Protein AF-A0A7S2IDD5-F1 (afdb_monomer)

Mean predicted aligned error: 12.63 Å

Solvent-accessible surface area (backbone atoms only — not comparable to full-atom values): 12260 Å² total; per-residue (Å²): 139,82,88,80,85,77,84,77,77,84,75,83,73,83,73,79,88,63,95,59,85,67,80,59,96,82,57,69,53,71,68,59,63,69,44,49,62,58,54,53,52,54,51,52,51,47,53,52,50,43,53,50,41,49,73,73,67,65,47,64,68,64,40,49,54,49,49,52,49,51,52,46,51,53,48,23,68,69,56,67,58,40,62,62,53,37,43,53,38,15,53,52,29,45,54,50,24,52,54,45,48,53,52,39,53,54,48,48,70,60,32,76,81,52,88,52,66,70,59,54,53,55,53,52,52,52,37,53,53,24,48,50,47,27,52,53,28,49,53,54,49,52,52,44,42,74,75,70,34,86,54,48,68,60,50,50,57,54,46,55,70,59,45,60,59,61,63,61,73,68,55,74,92,72,81,90,64,82,86,81,76,81,86,83,89,76,84,88,83,86,87,80,83,91,80,84,83,88,132

Nearest PDB structures (foldseek):
  8c2h-assembly1_F  TM=5.779E-01  e=8.462E-01  Rattus norvegicus
  8c1p-assembly1_H  TM=5.794E-01  e=8.926E-01  Rattus norvegicus

Foldseek 3Di:
DDDDDDPDDDPPPPDPPDVADDADPVADDPVLVVCLVVLVVLLVLLVVLLVVCCVPVVPPVLSVLSVVLSVLSVVCSVVRNDLRSLLVSLVSLVVSLVVLVVVLVVVVVVCVVPPDVVVNVSSVSSSVSSVSSNVSSVVSVVVCVVVPDPCVVVVCVVVVVVCVVVVVVPPPPDPPDPPDDDDDDDDDDDDDDDDDDDD

Secondary structure (DSSP, 8-state):
-PPPP-------------SS----TT-S-HHHHHTHHHHHHHHHHHHHHHHHHHHHT--HHHHHHHHHHHHHHHHHHHTTT-HHHHHHHHHHHHHHHHHHHHHHHHHHHHHTTS--HHHHHHHHHHHHHHHHHHHHHHHHHHHHHHTT-TTHHHHHHHHHHHHHHHHHHTS-S--------------------------

Radius of gyration: 28.59 Å; Cα contacts (8 Å, |Δi|>4): 104; chains: 1; bounding box: 76×42×87 Å

Organism: NCBI:txid1333877

Sequence (199 aa):
SAPRGGACGAHASSRPNMLFPTAHPGGPTEYALSQRWHLAGILLLKIVVVALRFTVLRHALGGFLEGLSVIMGFWALRLNMDIGIISVWGLTSLYAGIYDCVSAVVLMLLSVAHLKLYLAVVAVTVPLVDFLAVSLSWELFKDHERNGGWLRPVVKLWDASVGYEELGEKQPLIRDGPPNVAGSRDFRNAGSAAKLGDR

Structure (mmCIF, N/CA/C/O backbone):
data_AF-A0A7S2IDD5-F1
#
_entry.id   AF-A0A7S2IDD5-F1
#
loop_
_atom_site.group_PDB
_atom_site.id
_atom_site.type_symbol
_atom_site.label_atom_id
_atom_site.label_alt_id
_atom_site.label_comp_id
_atom_site.label_asym_id
_atom_site.label_entity_id
_atom_site.label_seq_id
_atom_site.pdbx_PDB_ins_code
_atom_site.Cartn_x
_atom_site.Cartn_y
_atom_site.Cartn_z
_atom_site.occupancy
_atom_site.B_iso_or_equiv
_atom_site.auth_seq_id
_atom_site.auth_comp_id
_atom_site.auth_asym_id
_atom_site.auth_atom_id
_atom_site.pdbx_PDB_model_num
ATOM 1 N N . SER A 1 1 ? 21.343 -11.943 -56.209 1.00 57.91 1 SER A N 1
ATOM 2 C CA . SER A 1 1 ? 21.184 -10.479 -56.061 1.00 57.91 1 SER A CA 1
ATOM 3 C C . SER A 1 1 ? 20.882 -10.185 -54.601 1.00 57.91 1 SER A C 1
ATOM 5 O O . SER A 1 1 ? 19.791 -10.475 -54.136 1.00 57.91 1 SER A O 1
ATOM 7 N N . ALA A 1 2 ? 21.894 -9.745 -53.850 1.00 46.78 2 ALA A N 1
ATOM 8 C CA . ALA A 1 2 ? 21.841 -9.615 -52.393 1.00 46.78 2 ALA A CA 1
ATOM 9 C C . ALA A 1 2 ? 21.415 -8.195 -51.965 1.00 46.78 2 ALA A C 1
ATOM 11 O O . ALA A 1 2 ? 21.948 -7.230 -52.523 1.00 46.78 2 ALA A O 1
ATOM 12 N N . PRO A 1 3 ? 20.506 -8.033 -50.984 1.00 60.94 3 PRO A N 1
ATOM 13 C CA . PRO A 1 3 ? 20.182 -6.724 -50.435 1.00 60.94 3 PRO A CA 1
ATOM 14 C C . PRO A 1 3 ? 21.302 -6.250 -49.498 1.00 60.94 3 PRO A C 1
ATOM 16 O O . PRO A 1 3 ? 21.656 -6.904 -48.518 1.00 60.94 3 PRO A O 1
ATOM 19 N N . ARG A 1 4 ? 21.883 -5.100 -49.849 1.00 57.56 4 ARG A N 1
ATOM 20 C CA . ARG A 1 4 ? 22.896 -4.377 -49.075 1.00 57.56 4 ARG A CA 1
ATOM 21 C C . ARG A 1 4 ? 22.279 -3.831 -47.788 1.00 57.56 4 ARG A C 1
ATOM 23 O O . ARG A 1 4 ? 21.270 -3.132 -47.834 1.00 57.56 4 ARG A O 1
ATOM 30 N N . GLY A 1 5 ? 22.927 -4.131 -46.664 1.00 54.38 5 GLY A N 1
ATOM 31 C CA . GLY A 1 5 ? 22.606 -3.592 -45.348 1.00 54.38 5 GLY A CA 1
ATOM 32 C C . GLY A 1 5 ? 22.759 -2.074 -45.304 1.00 54.38 5 GLY A C 1
ATOM 33 O O . GLY A 1 5 ? 23.842 -1.539 -45.540 1.00 54.38 5 GLY A O 1
ATOM 34 N N . GLY A 1 6 ? 21.658 -1.392 -44.995 1.00 58.38 6 GLY A N 1
ATOM 35 C CA . GLY A 1 6 ? 21.650 0.013 -44.617 1.00 58.38 6 GLY A CA 1
ATOM 36 C C . GLY A 1 6 ? 21.957 0.137 -43.130 1.00 58.38 6 GLY A C 1
ATOM 37 O O . GLY A 1 6 ? 21.160 -0.280 -42.292 1.00 58.38 6 GLY A O 1
ATOM 38 N N . ALA A 1 7 ? 23.119 0.700 -42.809 1.00 56.56 7 ALA A N 1
ATOM 39 C CA . ALA A 1 7 ? 23.466 1.134 -41.465 1.00 56.56 7 ALA A CA 1
ATOM 40 C C . ALA A 1 7 ? 22.532 2.287 -41.064 1.00 56.56 7 ALA A C 1
ATOM 42 O O . ALA A 1 7 ? 22.731 3.436 -41.456 1.00 56.56 7 ALA A O 1
ATOM 43 N N . CYS A 1 8 ? 21.470 1.965 -40.326 1.00 55.69 8 CYS A N 1
ATOM 44 C CA . CYS A 1 8 ? 20.561 2.951 -39.761 1.00 55.69 8 CYS A CA 1
ATOM 45 C C . CYS A 1 8 ? 21.271 3.636 -38.585 1.00 55.69 8 CYS A C 1
ATOM 47 O O . CYS A 1 8 ? 21.561 3.004 -37.569 1.00 55.69 8 CYS A O 1
ATOM 49 N N . GLY A 1 9 ? 21.616 4.912 -38.768 1.00 56.47 9 GLY A N 1
ATOM 50 C CA . GLY A 1 9 ? 22.363 5.715 -37.807 1.00 56.47 9 GLY A CA 1
ATOM 51 C C . GLY A 1 9 ? 21.665 5.804 -36.451 1.00 56.47 9 GLY A C 1
ATOM 52 O O . GLY A 1 9 ? 20.485 6.141 -36.358 1.00 56.47 9 GLY A O 1
ATOM 53 N N . ALA A 1 10 ? 22.423 5.521 -35.393 1.00 54.66 10 ALA A N 1
ATOM 54 C CA . ALA A 1 10 ? 22.020 5.729 -34.013 1.00 54.66 10 ALA A CA 1
ATOM 55 C C . ALA A 1 10 ? 21.951 7.237 -33.721 1.00 54.66 10 ALA A C 1
ATOM 57 O O . ALA A 1 10 ? 22.920 7.853 -33.281 1.00 54.66 10 ALA A O 1
ATOM 58 N N . HIS A 1 11 ? 20.796 7.849 -33.989 1.00 55.25 11 HIS A N 1
ATOM 59 C CA . HIS A 1 11 ? 20.475 9.175 -33.475 1.00 55.25 11 HIS A CA 1
ATOM 60 C C . HIS A 1 11 ? 20.343 9.084 -31.949 1.00 55.25 11 HIS A C 1
ATOM 62 O O . HIS A 1 11 ? 19.342 8.597 -31.422 1.00 55.25 11 HIS A O 1
ATOM 68 N N . ALA A 1 12 ? 21.369 9.553 -31.237 1.00 55.28 12 ALA A N 1
ATOM 69 C CA . ALA A 1 12 ? 21.335 9.780 -29.799 1.00 55.28 12 ALA A CA 1
ATOM 70 C C . ALA A 1 12 ? 20.337 10.912 -29.493 1.00 55.28 12 ALA A C 1
ATOM 72 O O . ALA A 1 12 ? 20.685 12.088 -29.419 1.00 55.28 12 ALA A O 1
ATOM 73 N N . SER A 1 13 ? 19.058 10.552 -29.388 1.00 62.88 13 SER A N 1
ATOM 74 C CA . SER A 1 13 ? 17.997 11.435 -28.917 1.00 62.88 13 SER A CA 1
ATOM 75 C C . SER A 1 13 ? 18.240 11.716 -27.435 1.00 62.88 13 SER A C 1
ATOM 77 O O . SER A 1 13 ? 18.044 10.846 -26.586 1.00 62.88 13 SER A O 1
ATOM 79 N N . SER A 1 14 ? 18.727 12.924 -27.142 1.00 61.72 14 SER A N 1
ATOM 80 C CA . SER A 1 14 ? 18.830 13.464 -25.788 1.00 61.72 14 SER A CA 1
ATOM 81 C C . SER A 1 14 ? 17.423 13.523 -25.194 1.00 61.72 14 SER A C 1
ATOM 83 O O . SER A 1 14 ? 16.621 14.386 -25.559 1.00 61.72 14 SER A O 1
ATOM 85 N N . ARG A 1 15 ? 17.076 12.537 -24.360 1.00 53.28 15 ARG A N 1
ATOM 86 C CA . ARG A 1 15 ? 15.762 12.487 -23.721 1.00 53.28 15 ARG A CA 1
ATOM 87 C C . ARG A 1 15 ? 15.747 13.504 -22.579 1.00 53.28 15 ARG A C 1
ATOM 89 O O . ARG A 1 15 ? 16.627 13.437 -21.722 1.00 53.28 15 ARG A O 1
ATOM 96 N N . PRO A 1 16 ? 14.783 14.437 -22.550 1.00 59.81 16 PRO A N 1
ATOM 97 C CA . PRO A 1 16 ? 14.635 15.346 -21.425 1.00 59.81 16 PRO A CA 1
ATOM 98 C C . PRO A 1 16 ? 14.437 14.524 -20.148 1.00 59.81 16 PRO A C 1
ATOM 100 O O . PRO A 1 16 ? 13.568 13.653 -20.097 1.00 59.81 16 PRO A O 1
ATOM 103 N N . ASN A 1 17 ? 15.261 14.795 -19.133 1.00 54.94 17 ASN A N 1
ATOM 104 C CA . ASN A 1 17 ? 15.116 14.247 -17.787 1.00 54.94 17 ASN A CA 1
ATOM 105 C C . ASN A 1 17 ? 13.789 14.742 -17.198 1.00 54.94 17 ASN A C 1
ATOM 107 O O . ASN A 1 17 ? 13.731 15.795 -16.565 1.00 54.94 17 ASN A O 1
ATOM 111 N N . MET A 1 18 ? 12.705 14.011 -17.444 1.00 54.66 18 MET A N 1
ATOM 112 C CA . MET A 1 18 ? 11.455 14.218 -16.728 1.00 54.66 18 MET A CA 1
ATOM 113 C C . MET A 1 18 ? 11.586 13.574 -15.348 1.00 54.66 18 MET A C 1
ATOM 115 O O . MET A 1 18 ? 11.919 12.399 -15.232 1.00 54.66 18 MET A O 1
ATOM 119 N N . LEU A 1 19 ? 11.338 14.373 -14.307 1.00 56.03 19 LEU A N 1
ATOM 120 C CA . LEU A 1 19 ? 11.488 14.016 -12.890 1.00 56.03 19 LEU A CA 1
ATOM 121 C C . LEU A 1 19 ? 10.500 12.929 -12.421 1.00 56.03 19 LEU A C 1
ATOM 123 O O . LEU A 1 19 ? 10.618 12.420 -11.311 1.00 56.03 19 LEU A O 1
ATOM 127 N N . PHE A 1 20 ? 9.521 12.581 -13.258 1.00 55.25 20 PHE A N 1
ATOM 128 C CA . PHE A 1 20 ? 8.553 11.531 -12.984 1.00 55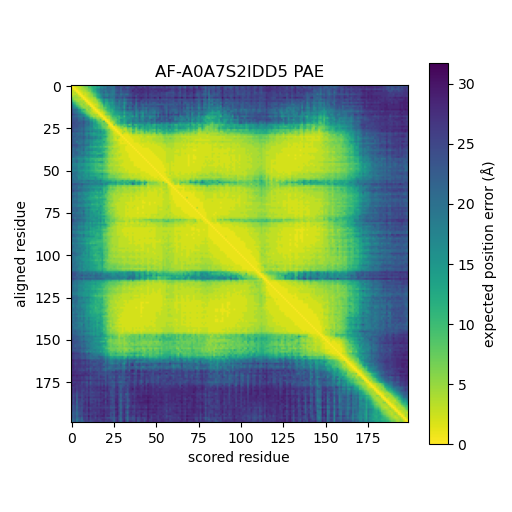.25 20 PHE A CA 1
ATOM 129 C C . PHE A 1 20 ? 8.858 10.321 -13.870 1.00 55.25 20 PHE A C 1
ATOM 131 O O . PHE A 1 20 ? 9.022 10.502 -15.081 1.00 55.25 20 PHE A O 1
ATOM 138 N N . PRO A 1 21 ? 8.937 9.102 -13.301 1.00 55.88 21 PRO A N 1
ATOM 139 C CA . PRO A 1 21 ? 9.147 7.887 -14.073 1.00 55.88 21 PRO A CA 1
ATOM 140 C C . PRO A 1 21 ? 8.003 7.743 -15.077 1.00 55.88 21 PRO A C 1
ATOM 142 O O . PRO A 1 21 ? 6.870 7.440 -14.718 1.00 55.88 21 PRO A O 1
ATOM 145 N N . THR A 1 22 ? 8.291 8.037 -16.343 1.00 55.66 22 THR A N 1
ATOM 146 C CA . THR A 1 22 ? 7.347 7.806 -17.434 1.00 55.66 22 THR A CA 1
ATOM 147 C C . THR A 1 22 ? 7.350 6.320 -17.759 1.00 55.66 22 THR A C 1
ATOM 149 O O . THR A 1 22 ? 8.393 5.663 -17.693 1.00 55.66 22 THR A O 1
ATOM 152 N N . ALA A 1 23 ? 6.167 5.784 -18.065 1.00 60.28 23 ALA A N 1
ATOM 153 C CA . ALA A 1 23 ? 5.974 4.383 -18.406 1.00 60.28 23 ALA A CA 1
ATOM 154 C C . ALA A 1 23 ? 7.035 3.904 -19.410 1.00 60.28 23 ALA A C 1
ATOM 156 O O . ALA A 1 23 ? 7.361 4.596 -20.380 1.00 60.28 23 ALA A O 1
ATOM 157 N N . HIS A 1 24 ? 7.585 2.713 -19.162 1.00 63.94 24 HIS A N 1
ATOM 158 C CA . HIS A 1 24 ? 8.572 2.116 -20.050 1.00 63.94 24 HIS A CA 1
ATOM 159 C C . HIS A 1 24 ? 7.990 2.048 -21.477 1.00 63.94 24 HIS A C 1
ATOM 161 O O . HIS A 1 24 ? 6.829 1.656 -21.627 1.00 63.94 24 HIS A O 1
ATOM 167 N N . PRO A 1 25 ? 8.755 2.381 -22.538 1.00 69.00 25 PRO A N 1
ATOM 168 C CA . PRO A 1 25 ? 8.236 2.400 -23.911 1.00 69.00 25 PRO A CA 1
ATOM 169 C C . PRO A 1 25 ? 7.644 1.060 -24.384 1.00 69.00 25 PRO A C 1
ATOM 171 O O . PRO A 1 25 ? 6.942 1.028 -25.388 1.00 69.00 25 PRO A O 1
ATOM 174 N N . GLY A 1 26 ? 7.939 -0.036 -23.674 1.00 73.06 26 GLY A N 1
ATOM 175 C CA . GLY A 1 26 ? 7.457 -1.391 -23.951 1.00 73.06 26 GLY A CA 1
ATOM 176 C C . GLY A 1 26 ? 6.101 -1.764 -23.337 1.00 73.06 26 GLY A C 1
ATOM 177 O O . GLY A 1 26 ? 5.687 -2.906 -23.496 1.00 73.06 26 GLY A O 1
ATOM 178 N N . GLY A 1 27 ? 5.405 -0.846 -22.657 1.00 77.62 27 GLY A N 1
ATOM 179 C CA . GLY A 1 27 ? 4.138 -1.156 -21.981 1.00 77.62 27 GLY A CA 1
ATOM 180 C C . GLY A 1 27 ? 4.316 -1.896 -20.641 1.00 77.62 27 GLY A C 1
ATOM 181 O O . GLY A 1 27 ? 5.444 -2.053 -20.166 1.00 77.62 27 GLY A O 1
ATOM 182 N N . PRO A 1 28 ? 3.211 -2.289 -19.977 1.00 79.94 28 PRO A N 1
ATOM 183 C CA . PRO A 1 28 ? 3.251 -2.989 -18.692 1.00 79.94 28 PRO A CA 1
ATOM 184 C C . PRO A 1 28 ? 3.897 -4.373 -18.826 1.00 79.94 28 PRO A C 1
ATOM 186 O O . PRO A 1 28 ? 3.643 -5.094 -19.790 1.00 79.94 28 PRO A O 1
ATOM 189 N N . THR A 1 29 ? 4.717 -4.757 -17.844 1.00 84.25 29 THR A N 1
ATOM 190 C CA . THR A 1 29 ? 5.354 -6.081 -17.811 1.00 84.25 29 THR A CA 1
ATOM 191 C C . THR A 1 29 ? 4.293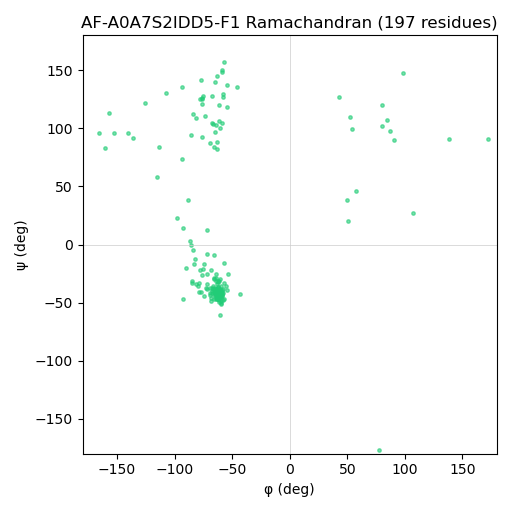 -7.183 -17.707 1.00 84.25 29 THR A C 1
ATOM 193 O O . THR A 1 29 ? 3.270 -7.015 -17.038 1.00 84.25 29 THR A O 1
ATOM 196 N N . GLU A 1 30 ? 4.529 -8.338 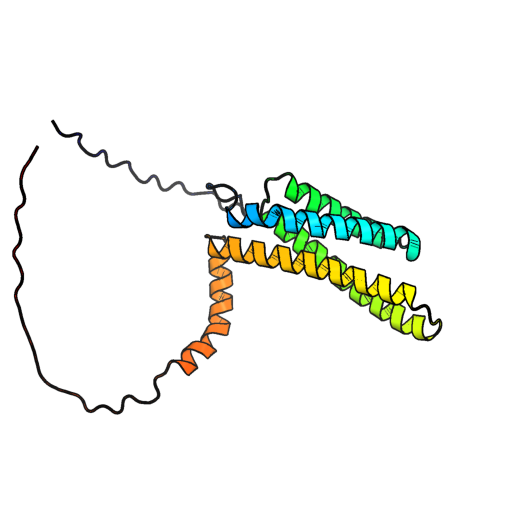-18.341 1.00 88.44 30 GLU A N 1
ATOM 197 C CA . GLU A 1 30 ? 3.598 -9.481 -18.268 1.00 88.44 30 GLU A CA 1
ATOM 198 C C . GLU A 1 30 ? 3.351 -9.925 -16.817 1.00 88.44 30 GLU A C 1
ATOM 200 O O . GLU A 1 30 ? 2.233 -10.291 -16.446 1.00 88.44 30 GLU A O 1
ATOM 205 N N . TYR A 1 31 ? 4.375 -9.800 -15.966 1.00 88.75 31 TYR A N 1
ATOM 206 C CA . TYR A 1 31 ? 4.263 -10.050 -14.534 1.00 88.75 31 TYR A CA 1
ATOM 207 C C . TYR A 1 31 ? 3.259 -9.105 -13.863 1.00 88.75 31 TYR A C 1
ATOM 209 O O . TYR A 1 31 ? 2.363 -9.580 -13.162 1.00 88.75 31 TYR A O 1
ATOM 217 N N . ALA A 1 32 ? 3.328 -7.793 -14.121 1.00 87.44 32 ALA A N 1
ATOM 218 C CA . ALA A 1 32 ? 2.379 -6.834 -13.558 1.00 87.44 32 ALA A CA 1
ATOM 219 C C . ALA A 1 32 ? 0.935 -7.169 -13.965 1.00 87.44 32 ALA A C 1
ATOM 221 O O . ALA A 1 32 ? 0.047 -7.191 -13.114 1.00 87.44 32 ALA A O 1
ATOM 222 N N . LEU A 1 33 ? 0.708 -7.536 -15.232 1.00 91.44 33 LEU A N 1
ATOM 223 C CA . LEU A 1 33 ? -0.618 -7.927 -15.723 1.00 91.44 33 LEU A CA 1
ATOM 224 C C . LEU A 1 33 ? -1.172 -9.168 -15.010 1.00 91.44 33 LEU A C 1
ATOM 226 O O . LEU A 1 33 ? -2.364 -9.204 -14.693 1.00 91.44 33 LEU A O 1
ATOM 230 N N . SER A 1 34 ? -0.322 -10.151 -14.700 1.00 94.75 34 SER A N 1
ATOM 231 C CA . SER A 1 34 ? -0.730 -11.344 -13.943 1.00 94.75 34 SER A CA 1
ATOM 232 C C . SER A 1 34 ? -1.180 -11.017 -12.509 1.00 94.75 34 SER A C 1
ATOM 234 O O . SER A 1 34 ? -2.066 -11.676 -11.963 1.00 94.75 34 SER A O 1
ATOM 236 N N . GLN A 1 35 ? -0.643 -9.943 -11.917 1.00 95.25 35 GLN A N 1
ATOM 237 C CA . GLN A 1 35 ? -0.949 -9.514 -10.549 1.00 95.25 35 GLN A CA 1
ATOM 238 C C . GLN A 1 35 ? -2.219 -8.661 -10.428 1.00 95.25 35 GLN A C 1
ATOM 240 O O . GLN A 1 35 ? -2.663 -8.358 -9.318 1.00 95.25 35 GLN A O 1
ATOM 245 N N . ARG A 1 36 ? -2.860 -8.308 -11.548 1.00 94.94 36 ARG A N 1
ATOM 246 C CA . ARG A 1 36 ? -4.069 -7.471 -11.567 1.00 94.94 36 ARG A CA 1
ATOM 247 C C . ARG A 1 36 ? -5.195 -8.016 -10.684 1.00 94.94 36 ARG A C 1
ATOM 249 O O . ARG A 1 36 ? -5.880 -7.243 -10.015 1.00 94.94 36 ARG A O 1
ATOM 256 N N . TRP A 1 37 ? -5.380 -9.335 -10.671 1.00 96.38 37 TRP A N 1
ATOM 257 C CA . TRP A 1 37 ? -6.417 -9.984 -9.865 1.00 96.38 37 TRP A CA 1
ATOM 258 C C . TRP A 1 37 ? -6.131 -9.906 -8.364 1.00 96.38 37 TRP A C 1
ATOM 260 O O . TRP A 1 37 ? -7.052 -9.651 -7.591 1.00 96.38 37 TRP A O 1
ATOM 270 N N . HIS A 1 38 ? -4.866 -10.030 -7.953 1.00 95.81 38 HIS A N 1
ATOM 271 C CA . HIS A 1 38 ? -4.468 -9.848 -6.555 1.00 95.81 38 HIS A CA 1
ATOM 272 C C . HIS A 1 38 ? -4.734 -8.414 -6.093 1.00 95.81 38 HIS A C 1
ATOM 274 O O . HIS A 1 38 ? -5.324 -8.212 -5.032 1.00 95.81 38 HIS A O 1
ATOM 280 N N . LEU A 1 39 ? -4.395 -7.419 -6.921 1.00 95.19 39 LEU A N 1
ATOM 281 C CA . LEU A 1 39 ? -4.669 -6.016 -6.608 1.00 95.19 39 LEU A CA 1
ATOM 282 C C . LEU A 1 39 ? -6.175 -5.758 -6.461 1.00 95.19 39 LEU A C 1
ATOM 284 O O . LEU A 1 39 ? -6.596 -5.135 -5.489 1.00 95.19 39 LEU A O 1
ATOM 288 N N . ALA A 1 40 ? -6.996 -6.283 -7.377 1.00 96.50 40 ALA A N 1
ATOM 289 C CA . ALA A 1 40 ? -8.452 -6.172 -7.289 1.00 96.50 40 ALA A CA 1
ATOM 290 C C . ALA A 1 40 ? -9.021 -6.838 -6.020 1.00 96.50 40 ALA A C 1
ATOM 292 O O . ALA A 1 40 ? -9.912 -6.274 -5.385 1.00 96.50 40 ALA A O 1
ATOM 293 N N . GLY A 1 41 ? -8.481 -7.994 -5.618 1.00 97.44 41 GLY A N 1
ATOM 294 C CA . GLY A 1 41 ? -8.864 -8.683 -4.383 1.00 97.44 41 GLY A CA 1
ATOM 295 C C . GLY A 1 41 ? -8.556 -7.867 -3.124 1.00 97.44 41 GLY A C 1
ATOM 296 O O . GLY A 1 41 ? -9.431 -7.692 -2.276 1.00 97.44 41 GLY A O 1
ATOM 297 N N . ILE A 1 42 ? -7.349 -7.299 -3.027 1.00 95.88 42 ILE A N 1
ATOM 298 C CA . ILE A 1 42 ? -6.963 -6.428 -1.902 1.00 95.88 42 ILE A CA 1
ATOM 299 C C . ILE A 1 42 ? -7.816 -5.155 -1.884 1.00 95.88 42 ILE A C 1
ATOM 301 O O . ILE A 1 42 ? -8.237 -4.705 -0.820 1.00 95.88 42 ILE A O 1
ATOM 305 N N . LEU A 1 43 ? -8.120 -4.585 -3.052 1.00 96.38 43 LEU A N 1
ATOM 306 C CA . LEU A 1 43 ? -8.949 -3.386 -3.148 1.00 96.38 43 LEU A CA 1
ATOM 307 C C . LEU A 1 43 ? -10.386 -3.643 -2.669 1.00 96.38 43 LEU A C 1
ATOM 309 O O . LEU A 1 43 ? -10.959 -2.815 -1.963 1.00 96.38 43 LEU A O 1
ATOM 313 N N . LEU A 1 44 ? -10.950 -4.806 -3.003 1.00 97.56 44 LEU A N 1
ATOM 314 C CA . LEU A 1 44 ? -12.254 -5.230 -2.501 1.00 97.56 44 LEU A CA 1
ATOM 315 C C . LEU A 1 44 ? -12.232 -5.417 -0.978 1.00 97.56 44 LEU A C 1
ATOM 317 O O . LEU A 1 44 ? -13.140 -4.948 -0.291 1.00 97.56 44 LEU A O 1
ATOM 321 N N . LEU A 1 45 ? -11.171 -6.024 -0.442 1.00 96.19 45 LEU A N 1
ATOM 322 C CA . LEU A 1 45 ? -10.977 -6.159 1.001 1.00 96.19 45 LEU A CA 1
ATOM 323 C C . LEU A 1 45 ? -10.900 -4.786 1.691 1.00 96.19 45 LEU A C 1
ATOM 325 O O . LEU A 1 45 ? -11.572 -4.580 2.701 1.00 96.19 45 LEU A O 1
ATOM 329 N N . LYS A 1 46 ? -10.181 -3.818 1.106 1.00 95.38 46 LYS A N 1
ATOM 330 C CA . LYS A 1 46 ? -10.152 -2.427 1.589 1.00 95.38 46 LYS A CA 1
ATOM 331 C C . LYS A 1 46 ? -11.536 -1.785 1.616 1.00 95.38 46 LYS A C 1
ATOM 333 O O . LYS A 1 46 ? -11.884 -1.159 2.609 1.00 95.38 46 LYS A O 1
ATOM 338 N N . ILE A 1 47 ? -12.355 -1.956 0.575 1.00 96.56 47 ILE A N 1
ATOM 339 C CA . ILE A 1 47 ? -13.724 -1.406 0.547 1.00 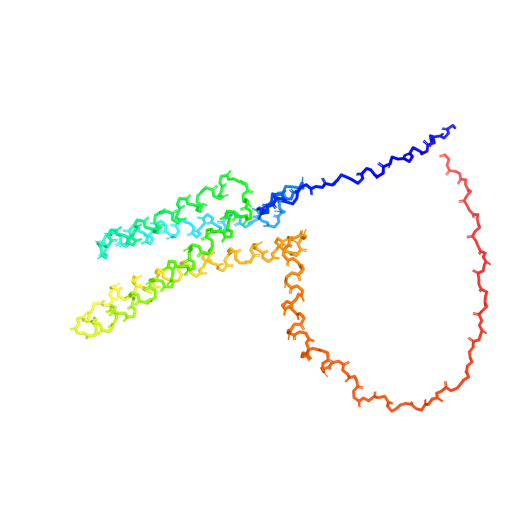96.56 47 ILE A CA 1
ATOM 340 C C . ILE A 1 47 ? -14.556 -1.949 1.717 1.00 96.56 47 ILE A C 1
ATOM 342 O O . ILE A 1 47 ? -15.257 -1.185 2.384 1.00 96.56 47 ILE A O 1
ATOM 346 N N . VAL A 1 48 ? -14.453 -3.252 1.998 1.00 96.00 48 VAL A N 1
ATOM 347 C CA . VAL A 1 48 ? -15.151 -3.885 3.129 1.00 96.00 48 VAL A CA 1
ATOM 348 C C . VAL A 1 48 ? -14.664 -3.315 4.462 1.00 96.00 48 VAL A C 1
ATOM 350 O O . VAL A 1 48 ? -15.481 -2.966 5.313 1.00 96.00 48 VAL A O 1
ATOM 353 N N . VAL A 1 49 ? -13.350 -3.169 4.635 1.00 93.12 49 VAL A N 1
ATOM 354 C CA . VAL A 1 49 ? -12.738 -2.608 5.850 1.00 93.12 49 VAL A CA 1
ATOM 355 C C . VAL A 1 49 ? -13.154 -1.154 6.060 1.00 93.12 49 VAL A C 1
ATOM 357 O O . VAL A 1 49 ? -13.551 -0.790 7.164 1.00 93.12 49 VAL A O 1
ATOM 360 N N . VAL A 1 50 ? -13.162 -0.335 5.006 1.00 93.50 50 VAL A N 1
ATOM 361 C CA . VAL A 1 50 ? -13.625 1.059 5.057 1.00 93.50 50 VAL A CA 1
ATOM 362 C C . VAL A 1 50 ? -15.102 1.125 5.454 1.00 93.50 50 VAL A C 1
ATOM 364 O O . VAL A 1 50 ? -15.465 1.903 6.337 1.00 93.50 50 VAL A O 1
ATOM 367 N N . ALA A 1 51 ? -15.963 0.279 4.880 1.00 94.06 51 ALA A N 1
ATOM 368 C CA . ALA A 1 51 ? -17.375 0.211 5.265 1.00 94.06 51 ALA A CA 1
ATOM 369 C C . ALA A 1 51 ? -17.557 -0.214 6.737 1.00 94.06 51 ALA A C 1
ATOM 371 O O . ALA A 1 51 ? 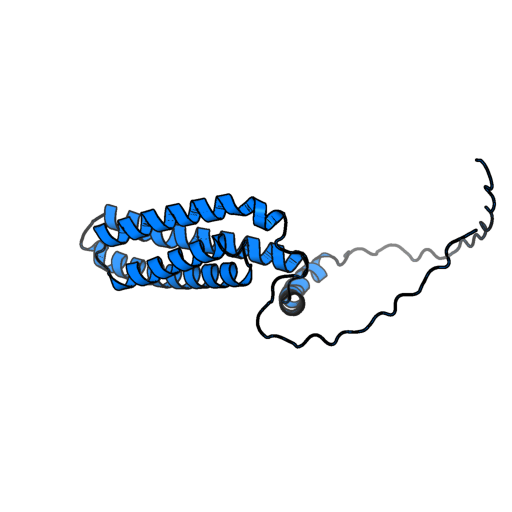-18.360 0.373 7.473 1.00 94.06 51 ALA A O 1
ATOM 372 N N . LEU A 1 52 ? -16.775 -1.193 7.198 1.00 90.69 52 LEU A N 1
ATOM 373 C CA . LEU A 1 52 ? -16.761 -1.628 8.595 1.00 90.69 52 LEU A CA 1
ATOM 374 C C . LEU A 1 52 ? -16.273 -0.508 9.529 1.00 90.69 52 LEU A C 1
ATOM 376 O O . LEU A 1 52 ? -16.835 -0.283 10.599 1.00 90.69 52 LEU A O 1
ATOM 380 N N . ARG A 1 53 ? -15.276 0.265 9.100 1.00 88.25 53 ARG A N 1
ATOM 381 C CA . ARG A 1 53 ? -14.744 1.411 9.839 1.00 88.25 53 ARG A CA 1
ATOM 382 C C . ARG A 1 53 ? -15.777 2.531 9.975 1.00 88.25 53 ARG A C 1
ATOM 384 O O . ARG A 1 53 ? -15.949 3.065 11.072 1.00 88.25 53 ARG A O 1
ATOM 391 N N . PHE A 1 54 ? -16.510 2.848 8.905 1.00 89.12 54 PHE A N 1
ATOM 392 C CA . PHE A 1 54 ? -17.594 3.837 8.939 1.00 89.12 54 PHE A CA 1
ATOM 393 C C . PHE A 1 54 ? -18.720 3.438 9.899 1.00 89.12 54 PHE A C 1
ATOM 395 O O . PHE A 1 54 ? -19.227 4.284 10.637 1.00 89.12 54 PHE A O 1
ATOM 402 N N . THR A 1 55 ? -19.089 2.156 9.926 1.00 90.31 55 THR A N 1
ATOM 403 C CA . THR A 1 55 ? -20.188 1.662 10.770 1.00 90.31 55 THR A CA 1
ATOM 404 C C . THR A 1 55 ? -19.796 1.528 12.243 1.00 90.31 55 THR A C 1
ATOM 406 O O . THR A 1 55 ? -20.585 1.903 13.113 1.00 90.31 55 THR A O 1
ATOM 409 N N . VAL A 1 56 ? -18.583 1.046 12.542 1.00 85.50 56 VAL A N 1
ATOM 410 C CA . VAL A 1 56 ? -18.157 0.712 13.914 1.00 85.50 56 VAL A CA 1
ATOM 411 C C . VAL A 1 56 ? -17.445 1.870 14.617 1.00 85.50 56 VAL A C 1
ATOM 413 O O . VAL A 1 56 ? -17.760 2.167 15.768 1.00 85.50 56 VAL A O 1
ATOM 416 N N . LEU A 1 57 ? -16.485 2.522 13.951 1.00 73.44 57 LEU A N 1
ATOM 417 C CA . LEU A 1 57 ? -15.606 3.518 14.577 1.00 73.44 57 LEU A CA 1
ATOM 418 C C . LEU A 1 57 ? -16.169 4.947 14.494 1.00 73.44 57 LEU A C 1
ATOM 420 O O . LEU A 1 57 ? -15.751 5.806 15.264 1.00 73.44 57 LEU A O 1
ATOM 424 N N . ARG A 1 58 ? -17.102 5.224 13.568 1.00 81.31 58 ARG A N 1
ATOM 425 C CA . ARG A 1 58 ? -17.685 6.563 13.310 1.00 81.31 58 ARG A CA 1
ATOM 426 C C . ARG A 1 58 ? -16.645 7.690 13.116 1.00 81.31 58 ARG A C 1
ATOM 428 O O . ARG A 1 58 ? -16.977 8.869 13.225 1.00 81.31 58 ARG A O 1
ATOM 435 N N . HIS A 1 59 ? -15.395 7.356 12.788 1.00 79.88 59 HIS A N 1
ATOM 436 C CA . HIS A 1 59 ? -14.335 8.324 12.501 1.00 79.88 59 HIS A CA 1
ATOM 437 C C . HIS A 1 59 ? -14.384 8.750 11.031 1.00 79.88 59 HIS A C 1
ATOM 439 O O . HIS A 1 59 ? -13.791 8.106 10.166 1.00 79.88 59 HIS A O 1
ATOM 445 N N . ALA A 1 60 ? -15.079 9.856 10.757 1.00 86.56 60 ALA A N 1
ATOM 446 C CA . ALA A 1 60 ? -15.272 10.361 9.398 1.00 86.56 60 ALA A CA 1
ATOM 447 C C . ALA A 1 60 ? -13.951 10.695 8.680 1.00 86.56 60 ALA A C 1
ATOM 449 O O . ALA A 1 60 ? -13.800 10.367 7.508 1.00 86.56 60 ALA A O 1
ATOM 450 N N . LEU A 1 61 ? -12.980 11.301 9.378 1.00 87.62 61 LEU A N 1
ATOM 451 C CA . LEU A 1 61 ? -11.724 11.741 8.759 1.00 87.62 61 LEU A CA 1
ATOM 452 C C . LEU A 1 61 ? -10.843 10.562 8.314 1.00 87.62 61 LEU A C 1
ATOM 454 O O . LEU A 1 61 ? -10.369 10.550 7.182 1.00 87.62 61 LEU A O 1
ATOM 458 N N . GLY A 1 62 ? -10.667 9.555 9.176 1.00 86.19 62 GLY A N 1
ATOM 459 C CA . GLY A 1 62 ? -9.888 8.357 8.842 1.00 86.19 62 GLY A CA 1
ATOM 460 C C . GLY A 1 62 ? -10.529 7.559 7.706 1.00 86.19 62 GLY A C 1
ATOM 461 O O . GLY A 1 62 ? -9.860 7.217 6.737 1.00 86.19 62 GLY A O 1
ATOM 462 N N . GLY A 1 63 ? -11.853 7.364 7.764 1.00 89.12 63 GLY A N 1
ATOM 463 C CA . GLY A 1 63 ? -12.593 6.703 6.686 1.00 89.12 63 GLY A CA 1
ATOM 464 C C . GLY A 1 63 ? -12.540 7.465 5.357 1.00 89.12 63 GLY A C 1
ATOM 465 O O . GLY A 1 63 ? -12.487 6.845 4.299 1.00 89.12 63 GLY A O 1
ATOM 466 N N . PHE A 1 64 ? -12.507 8.801 5.393 1.00 90.94 64 PHE A N 1
ATOM 467 C CA . PHE A 1 64 ? -12.370 9.627 4.193 1.00 90.94 64 PHE A CA 1
ATOM 468 C C . PHE A 1 64 ? -10.987 9.489 3.542 1.00 90.94 64 PHE A C 1
ATOM 470 O O . PHE A 1 64 ? -10.908 9.253 2.336 1.00 90.94 64 PHE A O 1
ATOM 477 N N . LEU A 1 65 ? -9.905 9.587 4.324 1.00 90.69 65 LEU A N 1
ATOM 478 C CA . LEU A 1 65 ? -8.538 9.414 3.814 1.00 90.69 65 LEU A CA 1
ATOM 479 C C . LEU A 1 65 ? -8.328 8.016 3.227 1.00 90.69 65 LEU A C 1
ATOM 481 O O . LEU A 1 65 ? -7.730 7.865 2.161 1.00 90.69 65 LEU A O 1
ATOM 485 N N . GLU A 1 66 ? -8.877 6.996 3.876 1.00 92.81 66 GLU A N 1
ATOM 486 C CA . GLU A 1 66 ? -8.783 5.637 3.362 1.00 92.81 66 GLU A CA 1
ATOM 487 C C . GLU A 1 66 ? -9.662 5.418 2.123 1.00 92.81 66 GLU A C 1
ATOM 489 O O . GLU A 1 66 ? -9.249 4.753 1.173 1.00 92.81 66 GLU A O 1
ATOM 494 N N . GLY A 1 67 ? -10.819 6.081 2.049 1.00 93.94 67 GLY A N 1
ATOM 495 C CA . GLY A 1 67 ? -11.622 6.156 0.830 1.00 93.94 67 GLY A CA 1
ATOM 496 C C . GLY A 1 67 ? -10.850 6.753 -0.355 1.00 93.94 67 GLY A C 1
ATOM 497 O O . GLY A 1 67 ? -10.915 6.215 -1.461 1.00 93.94 67 GLY A O 1
ATOM 498 N N . LEU A 1 68 ? -10.054 7.807 -0.136 1.00 94.56 68 LEU A N 1
ATOM 499 C CA . LEU A 1 68 ? -9.172 8.359 -1.173 1.00 94.56 68 LEU A CA 1
ATOM 500 C C . LEU A 1 68 ? -8.108 7.345 -1.620 1.00 94.56 68 LEU A C 1
ATOM 502 O O . LEU A 1 68 ? -7.847 7.227 -2.818 1.00 94.56 68 LEU A O 1
ATOM 506 N N . SER A 1 69 ? -7.539 6.572 -0.688 1.00 95.06 69 SER A N 1
ATOM 507 C CA . SER A 1 69 ? -6.612 5.476 -1.012 1.00 95.06 69 SER A CA 1
ATOM 508 C C . SER A 1 69 ? -7.278 4.415 -1.900 1.00 95.06 69 SER A C 1
ATOM 510 O O . SER A 1 69 ? -6.683 3.976 -2.886 1.00 95.06 69 SER A O 1
ATOM 512 N N . VAL A 1 70 ? -8.535 4.049 -1.624 1.00 96.50 70 VAL A N 1
ATOM 513 C CA . VAL A 1 70 ? -9.309 3.119 -2.467 1.00 96.50 70 VAL A CA 1
ATOM 514 C C . VAL A 1 70 ? -9.537 3.687 -3.867 1.00 96.50 70 VAL A C 1
ATOM 516 O O . VAL A 1 70 ? -9.345 2.974 -4.853 1.00 96.50 70 VAL A O 1
ATOM 519 N N . ILE A 1 71 ? -9.898 4.969 -3.981 1.00 96.38 71 ILE A N 1
ATOM 520 C CA . ILE A 1 71 ? -10.079 5.627 -5.284 1.00 96.38 71 ILE A CA 1
ATOM 521 C C . ILE A 1 71 ? -8.767 5.608 -6.076 1.00 96.38 71 ILE A C 1
ATOM 523 O O . ILE A 1 71 ? -8.779 5.280 -7.262 1.00 96.38 71 ILE A O 1
ATOM 527 N N . MET A 1 72 ? -7.632 5.885 -5.427 1.00 95.50 72 MET A N 1
ATOM 528 C CA . MET A 1 72 ? -6.314 5.798 -6.062 1.00 95.50 72 MET A CA 1
ATOM 529 C C . MET A 1 72 ? -6.004 4.378 -6.557 1.00 95.50 72 MET A C 1
ATOM 531 O O . MET A 1 72 ? -5.578 4.209 -7.699 1.00 95.50 72 MET A O 1
ATOM 535 N N . GLY A 1 73 ? -6.274 3.352 -5.744 1.00 94.94 73 GLY A N 1
ATOM 536 C CA . GLY A 1 73 ? -6.089 1.952 -6.139 1.00 94.94 73 GLY A CA 1
ATOM 537 C C . GLY A 1 73 ? -6.990 1.543 -7.310 1.00 94.94 73 GLY A C 1
ATOM 538 O O . GLY A 1 73 ? -6.553 0.862 -8.238 1.00 94.94 73 GLY A O 1
ATOM 539 N N . PHE A 1 74 ? -8.234 2.028 -7.334 1.00 96.38 74 PHE A N 1
ATOM 540 C CA . PHE A 1 74 ? -9.137 1.832 -8.468 1.00 96.38 74 PHE A CA 1
ATOM 541 C C . PHE A 1 74 ? -8.631 2.541 -9.730 1.00 96.38 74 PHE A C 1
ATOM 543 O O . PHE A 1 74 ? -8.722 2.004 -10.837 1.00 96.38 74 PHE A O 1
ATOM 550 N N . TRP A 1 75 ? -8.059 3.735 -9.579 1.00 95.56 75 TRP A N 1
ATOM 551 C CA . TRP A 1 75 ? -7.490 4.482 -10.694 1.00 95.56 75 TRP A CA 1
ATOM 552 C C . TRP A 1 75 ? -6.251 3.790 -11.276 1.00 95.56 75 TRP A C 1
ATOM 554 O O . TRP A 1 75 ? -6.128 3.694 -12.498 1.00 95.56 75 TRP A O 1
ATOM 564 N N . ALA A 1 76 ? -5.414 3.182 -10.430 1.00 94.06 76 ALA A N 1
ATOM 565 C CA . ALA A 1 76 ? -4.294 2.342 -10.858 1.00 94.06 76 ALA A CA 1
ATOM 566 C C . ALA A 1 76 ? -4.748 1.143 -11.717 1.00 94.06 76 ALA A C 1
ATOM 568 O O . ALA A 1 76 ? -4.119 0.826 -12.729 1.00 94.06 76 ALA A O 1
ATOM 569 N N . LEU A 1 77 ? -5.885 0.514 -11.378 1.00 94.31 77 LEU A N 1
ATOM 570 C CA . LEU A 1 77 ? -6.479 -0.561 -12.190 1.00 94.31 77 LEU A CA 1
ATOM 571 C C . LEU A 1 77 ? -6.967 -0.082 -13.564 1.00 94.31 77 LEU A C 1
ATOM 573 O O . LEU A 1 77 ? -7.017 -0.878 -14.504 1.00 94.31 77 LEU A O 1
ATOM 577 N N . ARG A 1 78 ? -7.364 1.191 -13.687 1.00 95.00 78 ARG A N 1
ATOM 578 C CA . ARG A 1 78 ? -7.847 1.782 -14.946 1.00 95.00 78 ARG A CA 1
ATOM 579 C C . ARG A 1 78 ? -6.700 2.205 -15.861 1.00 95.00 78 ARG A C 1
ATOM 581 O O . ARG A 1 78 ? -6.829 2.066 -17.072 1.00 95.00 78 ARG A O 1
ATOM 588 N N . LEU A 1 79 ? -5.584 2.664 -15.300 1.00 92.19 79 LEU A N 1
ATOM 589 C CA . LEU A 1 79 ? -4.409 3.154 -16.032 1.00 92.19 79 LEU A CA 1
ATOM 590 C C . LEU A 1 79 ? -3.400 2.045 -16.382 1.00 92.19 79 LEU A C 1
ATOM 592 O O . LEU A 1 79 ? -2.197 2.262 -16.331 1.00 92.19 79 LEU A O 1
ATOM 596 N N . ASN A 1 80 ? -3.882 0.848 -16.741 1.00 89.12 80 ASN A N 1
ATOM 597 C CA . ASN A 1 80 ? -3.045 -0.291 -17.158 1.00 89.12 80 ASN A CA 1
ATOM 598 C C . ASN A 1 80 ? -1.880 -0.616 -16.201 1.00 89.12 80 ASN A C 1
ATOM 600 O O . ASN A 1 80 ? -0.802 -0.994 -16.650 1.00 89.12 80 ASN A O 1
ATOM 604 N N . MET A 1 81 ? -2.108 -0.499 -14.888 1.00 87.44 81 MET A N 1
ATOM 605 C CA . MET A 1 81 ? -1.099 -0.774 -13.860 1.00 87.44 81 MET A CA 1
ATOM 606 C C . MET A 1 81 ? 0.174 0.068 -14.000 1.00 87.44 81 MET A C 1
ATOM 608 O O . MET A 1 81 ? 1.286 -0.445 -13.879 1.00 87.44 81 MET A O 1
ATOM 612 N N . ASP A 1 82 ? 0.008 1.374 -14.221 1.00 90.44 82 ASP A N 1
ATOM 613 C CA . ASP A 1 82 ? 1.115 2.323 -14.129 1.00 90.44 82 ASP A CA 1
ATOM 614 C C . ASP A 1 82 ? 1.811 2.204 -12.761 1.00 90.44 82 ASP A C 1
ATOM 616 O O . ASP A 1 82 ? 1.211 2.412 -11.698 1.00 90.44 82 ASP A O 1
ATOM 620 N N . ILE A 1 83 ? 3.097 1.849 -12.799 1.00 90.38 83 ILE A N 1
ATOM 621 C CA . ILE A 1 83 ? 3.901 1.595 -11.606 1.00 90.38 83 ILE A CA 1
ATOM 622 C C . ILE A 1 83 ? 4.038 2.836 -10.721 1.00 90.38 83 ILE A C 1
ATOM 624 O O . ILE A 1 83 ? 4.105 2.716 -9.496 1.00 90.38 83 ILE A O 1
ATOM 628 N N . GLY A 1 84 ? 4.031 4.034 -11.313 1.00 90.31 84 GLY A N 1
ATOM 629 C CA . GLY A 1 84 ? 4.114 5.285 -10.576 1.00 90.31 84 GLY A CA 1
ATOM 630 C C . GLY A 1 84 ? 2.907 5.439 -9.661 1.00 90.31 84 GLY A C 1
ATOM 631 O O . GLY A 1 84 ? 3.059 5.663 -8.462 1.00 90.31 84 GLY A O 1
ATOM 632 N N . ILE A 1 85 ? 1.708 5.198 -10.189 1.00 92.44 85 ILE A N 1
ATOM 633 C CA . ILE A 1 85 ? 0.466 5.302 -9.415 1.00 92.44 85 ILE A CA 1
ATOM 634 C C . ILE A 1 85 ? 0.399 4.204 -8.354 1.00 92.44 85 ILE A C 1
ATOM 636 O O . ILE A 1 85 ? 0.014 4.478 -7.219 1.00 92.44 85 ILE A O 1
ATOM 640 N N . ILE A 1 86 ? 0.823 2.980 -8.684 1.00 94.38 86 ILE A N 1
ATOM 641 C CA . ILE A 1 86 ? 0.856 1.865 -7.726 1.00 94.38 86 ILE A CA 1
ATOM 642 C C . ILE A 1 86 ? 1.826 2.146 -6.573 1.00 94.38 86 ILE A C 1
ATOM 644 O O . ILE A 1 86 ? 1.491 1.866 -5.423 1.00 94.38 86 ILE A O 1
ATOM 648 N N . SER A 1 87 ? 2.995 2.734 -6.842 1.00 93.44 87 SER A N 1
ATOM 649 C CA . SER A 1 87 ? 3.962 3.079 -5.791 1.00 93.44 87 SER A CA 1
ATOM 650 C C . SER A 1 87 ? 3.450 4.198 -4.876 1.00 93.44 87 SER A C 1
ATOM 652 O O . SER A 1 87 ? 3.553 4.082 -3.655 1.00 93.44 87 SER A O 1
ATOM 654 N N . VAL A 1 88 ? 2.812 5.235 -5.435 1.00 94.12 88 VAL A N 1
ATOM 655 C CA . VAL A 1 88 ? 2.169 6.307 -4.654 1.00 94.12 88 VAL A CA 1
ATOM 656 C C . VAL A 1 88 ? 1.001 5.759 -3.832 1.00 94.12 88 VAL A C 1
ATOM 658 O O . VAL A 1 88 ? 0.856 6.107 -2.659 1.00 94.12 88 VAL A O 1
ATOM 661 N N . TRP A 1 89 ? 0.196 4.860 -4.400 1.00 95.56 89 TRP A N 1
ATOM 662 C CA . TRP A 1 89 ? -0.874 4.167 -3.683 1.00 95.56 89 TRP A CA 1
ATOM 663 C C . TRP A 1 89 ? -0.338 3.309 -2.527 1.00 95.56 89 TRP A C 1
ATOM 665 O O . TRP A 1 89 ? -0.888 3.349 -1.421 1.00 95.56 89 TRP A O 1
ATOM 675 N N . GLY A 1 90 ? 0.763 2.589 -2.751 1.00 95.62 90 GLY A N 1
ATOM 676 C CA . GLY A 1 90 ? 1.476 1.828 -1.729 1.00 95.62 90 GLY A CA 1
ATOM 677 C C . GLY A 1 90 ? 1.985 2.707 -0.589 1.00 95.62 90 GLY A C 1
ATOM 678 O O . GLY A 1 90 ? 1.660 2.463 0.568 1.00 95.62 90 GLY A O 1
ATOM 679 N N . LEU A 1 91 ? 2.701 3.789 -0.906 1.00 94.88 91 LEU A N 1
ATOM 680 C CA . LEU A 1 91 ? 3.192 4.770 0.072 1.00 94.88 91 LEU A CA 1
ATOM 681 C C . LEU A 1 91 ? 2.058 5.426 0.866 1.00 94.88 91 LEU A C 1
ATOM 683 O O . LEU A 1 91 ? 2.156 5.579 2.082 1.00 94.88 91 LEU A O 1
ATOM 687 N N . THR A 1 92 ? 0.959 5.772 0.195 1.00 94.75 92 THR A N 1
ATOM 688 C CA . THR A 1 92 ? -0.229 6.328 0.857 1.00 94.75 92 THR A CA 1
ATOM 689 C C . THR A 1 92 ? -0.836 5.311 1.825 1.00 94.75 92 THR A C 1
ATOM 691 O O . THR A 1 92 ? -1.202 5.672 2.940 1.00 94.75 92 THR A O 1
ATOM 694 N N . SER A 1 93 ? -0.898 4.033 1.431 1.00 95.25 93 SER A N 1
ATOM 695 C CA . SER A 1 93 ? -1.375 2.942 2.295 1.00 95.25 93 SER A CA 1
ATOM 696 C C . SER A 1 93 ? -0.434 2.695 3.478 1.00 95.25 93 SER A C 1
ATOM 698 O O . SER A 1 93 ? -0.900 2.446 4.582 1.00 95.25 93 SER A O 1
ATOM 700 N N . LEU A 1 94 ? 0.882 2.836 3.291 1.00 95.56 94 LEU A N 1
ATOM 701 C CA . LEU A 1 94 ? 1.857 2.742 4.380 1.00 95.56 94 LEU A CA 1
ATOM 702 C C . LEU A 1 94 ? 1.653 3.858 5.407 1.00 95.56 94 LEU A C 1
ATOM 704 O O . LEU A 1 94 ? 1.630 3.597 6.608 1.00 95.56 94 LEU A O 1
ATOM 708 N N . TYR A 1 95 ? 1.486 5.098 4.942 1.00 94.12 95 TYR A N 1
ATOM 709 C CA . TYR A 1 95 ? 1.248 6.237 5.824 1.00 94.12 95 TYR A CA 1
ATOM 710 C C . TYR A 1 95 ? -0.069 6.093 6.601 1.00 94.12 95 TYR A C 1
ATOM 712 O O . TYR A 1 95 ? -0.091 6.319 7.812 1.00 94.12 95 TYR A O 1
ATOM 720 N N . ALA A 1 96 ? -1.139 5.659 5.925 1.00 91.75 96 ALA A N 1
ATOM 721 C CA . ALA A 1 96 ? -2.421 5.355 6.559 1.00 91.75 96 ALA A CA 1
ATOM 722 C C . ALA A 1 96 ? -2.279 4.248 7.618 1.00 91.75 96 ALA A C 1
ATOM 724 O O . ALA A 1 96 ? -2.657 4.457 8.769 1.00 91.75 96 ALA A O 1
ATOM 725 N N . GLY A 1 97 ? -1.613 3.141 7.277 1.00 91.62 97 GLY A N 1
ATOM 726 C CA . GLY A 1 97 ? -1.375 2.034 8.201 1.00 91.62 97 GLY A CA 1
ATOM 727 C C . GLY A 1 97 ? -0.565 2.438 9.438 1.00 91.62 97 GLY A C 1
ATOM 728 O O . GLY A 1 97 ? -0.876 1.998 10.542 1.00 91.62 97 GLY A O 1
ATOM 729 N N . ILE A 1 98 ? 0.437 3.319 9.304 1.00 93.69 98 ILE A N 1
ATOM 730 C CA . ILE A 1 98 ? 1.192 3.852 10.455 1.00 93.69 98 ILE A CA 1
ATOM 731 C C . ILE A 1 98 ? 0.290 4.712 11.344 1.00 93.69 98 ILE A C 1
ATOM 733 O O . ILE A 1 98 ? 0.291 4.541 12.566 1.00 93.69 98 ILE A O 1
ATOM 737 N N . TYR A 1 99 ? -0.487 5.621 10.749 1.00 92.00 99 TYR A N 1
ATOM 738 C CA . TYR A 1 99 ? -1.433 6.461 11.485 1.00 92.00 99 TYR A CA 1
ATOM 739 C C . TYR A 1 99 ? -2.464 5.617 12.250 1.00 92.00 99 TYR A C 1
ATOM 741 O O . TYR A 1 99 ? -2.771 5.894 13.415 1.00 92.00 99 TYR A O 1
ATOM 749 N N . ASP A 1 100 ? -2.947 4.546 11.625 1.00 89.31 100 ASP A N 1
ATOM 750 C CA . ASP A 1 100 ? -3.903 3.622 12.224 1.00 89.31 100 ASP A CA 1
ATOM 751 C C . ASP A 1 100 ? -3.282 2.753 13.307 1.00 89.31 100 ASP A C 1
ATOM 753 O O . ASP A 1 100 ? -3.905 2.572 14.349 1.00 89.31 100 ASP A O 1
ATOM 757 N N . CYS A 1 101 ? -2.039 2.300 13.138 1.00 91.19 101 CYS A N 1
ATOM 758 C CA . CYS A 1 101 ? -1.285 1.627 14.194 1.00 91.19 101 CYS A CA 1
ATOM 759 C C . CYS A 1 101 ? -1.136 2.519 15.432 1.00 91.19 101 CYS A C 1
ATOM 761 O O . CYS A 1 101 ? -1.427 2.077 16.543 1.00 91.19 101 CYS A O 1
ATOM 763 N N . VAL A 1 102 ? -0.740 3.786 15.264 1.00 92.62 102 VAL A N 1
ATOM 764 C CA . VAL A 1 102 ? -0.622 4.734 16.386 1.00 92.62 102 VAL A CA 1
ATOM 765 C C . VAL A 1 102 ? -1.982 4.951 17.052 1.00 92.62 102 VAL A C 1
ATOM 767 O O . VAL A 1 102 ? -2.094 4.876 18.277 1.00 92.62 102 VAL A O 1
ATOM 770 N N . SER A 1 103 ? -3.032 5.152 16.255 1.00 87.62 103 SER A N 1
ATOM 771 C CA . SER A 1 103 ? -4.398 5.336 16.758 1.00 87.62 103 SER A CA 1
ATOM 772 C C . SER A 1 103 ? -4.909 4.100 17.503 1.00 87.62 103 SER A C 1
ATOM 774 O O . SER A 1 103 ? -5.523 4.229 18.561 1.00 87.62 103 SER A O 1
ATOM 776 N N . ALA A 1 104 ? -4.621 2.902 16.994 1.00 86.62 104 ALA A N 1
ATOM 777 C CA . ALA A 1 104 ? -4.979 1.632 17.610 1.00 86.62 104 ALA A CA 1
ATOM 778 C C . ALA A 1 104 ? -4.248 1.424 18.940 1.00 86.62 104 ALA A C 1
ATOM 780 O O . ALA A 1 104 ? -4.878 1.000 19.905 1.00 86.62 104 ALA A O 1
ATOM 781 N N . VAL A 1 105 ? -2.960 1.775 19.031 1.00 89.44 105 VAL A N 1
ATOM 782 C CA . VAL A 1 105 ? -2.200 1.724 20.292 1.00 89.44 105 VAL A CA 1
ATOM 783 C C . VAL A 1 105 ? -2.814 2.663 21.332 1.00 89.44 105 VAL A C 1
ATOM 785 O O . VAL A 1 105 ? -3.056 2.245 22.463 1.00 89.44 105 VAL A O 1
ATOM 788 N N . VAL A 1 106 ? -3.148 3.901 20.952 1.00 88.75 106 VAL A N 1
ATOM 789 C CA . VAL A 1 106 ? -3.822 4.858 21.850 1.00 88.75 106 VAL A CA 1
ATOM 790 C C . VAL A 1 106 ? -5.191 4.327 22.293 1.00 88.75 106 VAL A C 1
ATOM 792 O O . VAL A 1 106 ? -5.512 4.351 23.482 1.00 88.75 106 VAL A O 1
ATOM 795 N N . LEU A 1 107 ? -5.986 3.792 21.362 1.00 83.62 107 LEU A N 1
ATOM 796 C CA . LEU A 1 107 ? -7.283 3.180 21.657 1.00 83.62 107 LEU A CA 1
ATOM 797 C C . LEU A 1 107 ? -7.159 1.953 22.559 1.00 83.62 107 LEU A C 1
ATOM 799 O O . LEU A 1 107 ? -8.005 1.783 23.432 1.00 83.62 107 LEU A O 1
ATOM 803 N N . MET A 1 108 ? -6.137 1.113 22.381 1.00 83.00 108 MET A N 1
ATOM 804 C CA . MET A 1 108 ? -5.884 -0.041 23.244 1.00 83.00 108 MET A CA 1
ATOM 805 C C . MET A 1 108 ? -5.551 0.402 24.665 1.00 83.00 108 MET A C 1
ATOM 807 O O . MET A 1 108 ? -6.162 -0.110 25.600 1.00 83.00 108 MET A O 1
ATOM 811 N N . LEU A 1 109 ? -4.670 1.394 24.834 1.00 86.75 109 LEU A N 1
ATOM 812 C CA . LEU A 1 109 ? -4.323 1.939 26.152 1.00 86.75 109 LEU A CA 1
ATOM 813 C C . LEU A 1 109 ? -5.555 2.477 26.896 1.00 86.75 109 LEU A C 1
ATOM 815 O O . LEU A 1 109 ? -5.687 2.260 28.098 1.00 86.75 109 LEU A O 1
ATOM 819 N N . LEU A 1 110 ? -6.490 3.115 26.184 1.00 83.12 110 LEU A N 1
ATOM 820 C CA . LEU A 1 110 ? -7.748 3.604 26.760 1.00 83.12 110 LEU A CA 1
ATOM 821 C C . LEU A 1 110 ? -8.804 2.495 26.942 1.00 83.12 110 LEU A C 1
ATOM 823 O O . LEU A 1 110 ? -9.583 2.532 27.893 1.00 83.12 110 LEU A O 1
ATOM 827 N N . SER A 1 111 ? -8.840 1.493 26.057 1.00 69.50 111 SER A N 1
ATOM 828 C CA . SER A 1 111 ? -9.848 0.417 26.051 1.00 69.50 111 SER A CA 1
ATOM 829 C C . SER A 1 111 ? -9.558 -0.715 27.028 1.00 69.50 111 SER A C 1
ATOM 831 O O . SER A 1 111 ? -10.469 -1.488 27.312 1.00 69.50 111 SER A O 1
ATOM 833 N N . VAL A 1 112 ? -8.359 -0.804 27.615 1.00 73.19 112 VAL A N 1
ATOM 834 C CA . VAL A 1 112 ? -8.130 -1.677 28.785 1.00 73.19 112 VAL A CA 1
ATOM 835 C C . VAL A 1 112 ? -9.146 -1.369 29.905 1.00 73.19 112 VAL A C 1
ATOM 837 O O . VAL A 1 112 ? -9.524 -2.269 30.649 1.00 73.19 112 VAL A O 1
ATOM 840 N N . ALA A 1 113 ? -9.688 -0.145 29.961 1.00 70.56 113 ALA A N 1
ATOM 841 C CA . ALA A 1 113 ? -10.769 0.228 30.877 1.00 70.56 113 ALA A CA 1
ATOM 842 C C . ALA A 1 113 ? -12.180 -0.240 30.442 1.00 70.56 113 ALA A C 1
ATOM 844 O O . ALA A 1 113 ? -13.072 -0.370 31.278 1.00 70.56 113 ALA A O 1
ATOM 845 N N . HIS A 1 114 ? -12.409 -0.513 29.152 1.00 72.06 114 HIS A N 1
ATOM 846 C CA . HIS A 1 114 ? -13.696 -0.947 28.598 1.00 72.06 114 HIS A CA 1
ATOM 847 C C . HIS A 1 114 ? -13.496 -2.101 27.607 1.00 72.06 114 HIS A C 1
ATOM 849 O O . HIS A 1 114 ? -13.309 -1.897 26.408 1.00 72.06 114 HIS A O 1
ATOM 855 N N . LEU A 1 115 ? -13.572 -3.329 28.124 1.00 70.25 115 LEU A N 1
ATOM 856 C CA . LEU A 1 115 ? -13.297 -4.581 27.416 1.00 70.25 115 LEU A CA 1
ATOM 857 C C . LEU A 1 115 ? -14.269 -4.839 26.240 1.00 70.25 115 LEU A C 1
ATOM 859 O O . LEU A 1 115 ? -15.249 -5.571 26.362 1.00 70.25 115 LEU A O 1
ATOM 863 N N . LYS A 1 116 ? -14.003 -4.241 25.075 1.00 85.75 116 LYS A N 1
ATOM 864 C CA . LYS A 1 116 ? -14.774 -4.433 23.836 1.00 85.75 116 LYS A CA 1
ATOM 865 C C . LYS A 1 116 ? -13.926 -5.140 22.778 1.00 85.75 116 LYS A C 1
ATOM 867 O O . LYS A 1 116 ? -13.357 -4.504 21.895 1.00 85.75 116 LYS A O 1
ATOM 872 N N . LEU A 1 117 ? -13.876 -6.473 22.843 1.00 83.50 117 LEU A N 1
ATOM 873 C CA . LEU A 1 117 ? -13.056 -7.309 21.948 1.00 83.50 117 LEU A CA 1
ATOM 874 C C . LEU A 1 117 ? -13.330 -7.074 20.452 1.00 83.50 117 LEU A C 1
ATOM 876 O O . LEU A 1 117 ? -12.400 -7.088 19.652 1.00 83.50 117 LEU A O 1
ATOM 880 N N . TYR A 1 118 ? -14.580 -6.804 20.066 1.00 86.25 118 TYR A N 1
ATOM 881 C CA . TYR A 1 118 ? -14.929 -6.575 18.659 1.00 86.25 118 TYR A CA 1
ATOM 882 C C . TYR A 1 118 ? -14.228 -5.339 18.065 1.00 86.25 118 TYR A C 1
ATOM 884 O O . TYR A 1 118 ? -13.801 -5.376 16.915 1.00 86.25 118 TYR A O 1
ATOM 892 N N . LEU A 1 119 ? -14.048 -4.267 18.850 1.00 85.31 119 LEU A N 1
ATOM 893 C CA . LEU A 1 119 ? -13.317 -3.070 18.419 1.00 85.31 119 LEU A CA 1
ATOM 894 C C . LEU A 1 119 ? -11.835 -3.374 18.207 1.00 85.31 119 LEU A C 1
ATOM 896 O O . LEU A 1 119 ? -11.253 -2.878 17.248 1.00 85.31 119 LEU A O 1
ATOM 900 N N . ALA A 1 120 ? -11.247 -4.213 19.063 1.00 86.38 120 ALA A N 1
ATOM 901 C CA . ALA A 1 120 ? -9.851 -4.616 18.940 1.00 86.38 120 ALA A CA 1
ATOM 902 C C . ALA A 1 120 ? -9.607 -5.421 17.656 1.00 86.38 120 ALA A C 1
ATOM 904 O O . ALA A 1 120 ? -8.645 -5.148 16.945 1.00 86.38 120 ALA A O 1
ATOM 905 N N . VAL A 1 121 ? -10.502 -6.357 17.315 1.00 88.31 121 VAL A N 1
ATOM 906 C CA . VAL A 1 121 ? -10.395 -7.125 16.063 1.00 88.31 121 VAL A CA 1
ATOM 907 C C . VAL A 1 121 ? -10.438 -6.188 14.857 1.00 88.31 121 VAL A C 1
ATOM 909 O O . VAL A 1 121 ? -9.538 -6.236 14.023 1.00 88.31 121 VAL A O 1
ATOM 912 N N . VAL A 1 122 ? -11.423 -5.283 14.795 1.00 88.50 122 VAL A N 1
ATOM 913 C CA . VAL A 1 122 ? -11.531 -4.317 13.687 1.00 88.50 122 VAL A CA 1
ATOM 914 C C . VAL A 1 122 ? -10.289 -3.426 13.610 1.00 88.50 122 VAL A C 1
ATOM 916 O O . VAL A 1 122 ? -9.722 -3.267 12.531 1.00 88.50 122 VAL A O 1
ATOM 919 N N . ALA A 1 123 ? -9.814 -2.917 14.750 1.00 87.62 123 ALA A N 1
ATOM 920 C CA . ALA A 1 123 ? -8.629 -2.064 14.823 1.00 87.62 123 ALA A CA 1
ATOM 921 C C . ALA A 1 123 ? -7.349 -2.754 14.326 1.00 87.62 123 ALA A C 1
ATOM 923 O O . ALA A 1 123 ? -6.477 -2.075 13.798 1.00 87.62 123 ALA A O 1
ATOM 924 N N . VAL A 1 124 ? -7.238 -4.081 14.452 1.00 89.81 124 VAL A N 1
ATOM 925 C CA . VAL A 1 124 ? -6.097 -4.857 13.934 1.00 89.81 124 VAL A CA 1
ATOM 926 C C . VAL A 1 124 ? -6.284 -5.233 12.461 1.00 89.81 124 VAL A C 1
ATOM 928 O O . VAL A 1 124 ? -5.311 -5.268 11.711 1.00 89.81 124 VAL A O 1
ATOM 931 N N . THR A 1 125 ? -7.517 -5.479 12.003 1.00 91.81 125 THR A N 1
ATOM 932 C CA . THR A 1 125 ? -7.756 -5.812 10.586 1.00 91.81 125 THR A CA 1
ATOM 933 C C . THR A 1 125 ? -7.408 -4.677 9.624 1.00 91.81 125 THR A C 1
ATOM 935 O O . THR A 1 125 ? -6.953 -4.958 8.521 1.00 91.81 125 THR A O 1
ATOM 938 N N . VAL A 1 126 ? -7.560 -3.415 10.037 1.00 92.19 126 VAL A N 1
ATOM 939 C CA . VAL A 1 126 ? -7.229 -2.242 9.206 1.00 92.19 126 VAL A CA 1
ATOM 940 C C . VAL A 1 126 ? -5.738 -2.212 8.813 1.00 92.19 126 VAL A C 1
ATOM 942 O O . VAL A 1 126 ? -5.446 -2.360 7.624 1.00 92.19 126 VAL A O 1
ATOM 945 N N . PRO A 1 127 ? -4.773 -2.142 9.757 1.00 92.88 127 PRO A N 1
ATOM 946 C CA . PRO A 1 127 ? -3.354 -2.094 9.412 1.00 92.88 127 PRO A CA 1
ATOM 947 C C . PRO A 1 127 ? -2.865 -3.369 8.715 1.00 92.88 127 PRO A C 1
ATOM 949 O O . PRO A 1 127 ? -1.920 -3.304 7.934 1.00 92.88 127 PRO A O 1
ATOM 952 N N . LEU A 1 128 ? -3.508 -4.525 8.936 1.00 94.88 128 LEU A N 1
ATOM 953 C CA . LEU A 1 128 ? -3.196 -5.749 8.190 1.00 94.88 128 LEU A CA 1
ATOM 954 C C . LEU A 1 128 ? -3.513 -5.609 6.698 1.00 94.88 128 LEU A C 1
ATOM 956 O O . LEU A 1 128 ? -2.730 -6.041 5.853 1.00 94.88 128 LEU A O 1
ATOM 960 N N . VAL A 1 129 ? -4.647 -5.000 6.361 1.00 96.25 129 VAL A N 1
ATOM 961 C CA . VAL A 1 129 ? -5.059 -4.817 4.966 1.00 96.25 129 VAL A CA 1
ATOM 962 C C . VAL A 1 129 ? -4.217 -3.744 4.278 1.00 96.25 129 VAL A C 1
ATOM 964 O O . VAL A 1 129 ? -3.821 -3.930 3.125 1.00 96.25 129 VAL A O 1
ATOM 967 N N . ASP A 1 130 ? -3.853 -2.676 4.987 1.00 95.56 130 ASP A N 1
ATOM 968 C CA . ASP A 1 130 ? -2.865 -1.711 4.497 1.00 95.56 130 ASP A CA 1
ATOM 969 C C . ASP A 1 130 ? -1.497 -2.352 4.279 1.00 95.56 130 ASP A C 1
ATOM 971 O O . ASP A 1 130 ? -0.877 -2.137 3.238 1.00 95.56 130 ASP A O 1
ATOM 975 N N . PHE A 1 131 ? -1.045 -3.199 5.204 1.00 96.06 131 PHE A N 1
ATOM 976 C CA . PHE A 1 131 ? 0.219 -3.914 5.063 1.00 96.06 131 PHE A CA 1
ATOM 977 C C . PHE A 1 131 ? 0.232 -4.821 3.826 1.00 96.06 131 PHE A C 1
ATOM 979 O O . PHE A 1 131 ? 1.227 -4.852 3.102 1.00 96.06 131 PH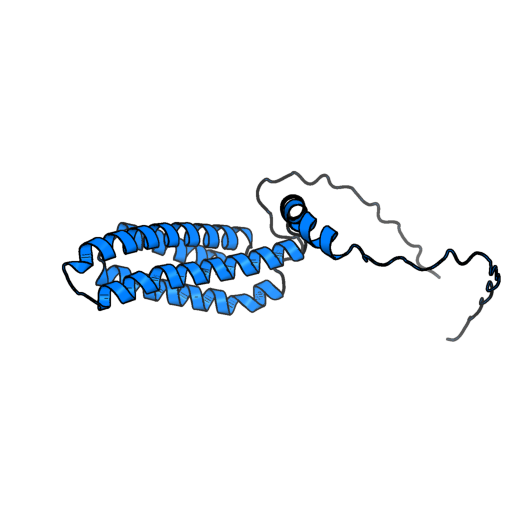E A O 1
ATOM 986 N N . LEU A 1 132 ? -0.877 -5.505 3.523 1.00 96.62 132 LEU A N 1
ATOM 987 C CA . LEU A 1 132 ? -1.013 -6.289 2.290 1.00 96.62 132 LEU A CA 1
ATOM 988 C C . LEU A 1 132 ? -0.929 -5.409 1.034 1.00 96.62 132 LEU A C 1
ATOM 990 O O . LEU A 1 132 ? -0.258 -5.782 0.071 1.00 96.62 132 LEU A O 1
ATOM 994 N N . ALA A 1 133 ? -1.562 -4.232 1.041 1.00 96.00 133 ALA A N 1
ATOM 995 C CA . ALA A 1 133 ? -1.474 -3.278 -0.066 1.00 96.00 133 ALA A CA 1
ATOM 996 C C . ALA A 1 133 ? -0.033 -2.781 -0.278 1.00 96.00 133 ALA A C 1
ATOM 998 O O . ALA A 1 133 ? 0.459 -2.769 -1.410 1.00 96.00 133 ALA A O 1
ATOM 999 N N . VAL A 1 134 ? 0.665 -2.439 0.810 1.00 96.94 134 VAL A N 1
ATOM 1000 C CA . VAL A 1 134 ? 2.078 -2.034 0.783 1.00 96.94 134 VAL A CA 1
ATOM 1001 C C . VAL A 1 134 ? 2.950 -3.169 0.261 1.00 96.94 134 VAL A C 1
ATOM 1003 O O . VAL A 1 134 ? 3.728 -2.956 -0.665 1.00 96.94 134 VAL A O 1
ATOM 1006 N N . SER A 1 135 ? 2.790 -4.379 0.797 1.00 96.94 135 SER A N 1
ATOM 1007 C CA . SER A 1 135 ? 3.554 -5.558 0.388 1.00 96.94 135 SER A CA 1
ATOM 1008 C C . SER A 1 135 ? 3.390 -5.842 -1.106 1.00 96.94 135 SER A C 1
ATOM 1010 O O . SER A 1 135 ? 4.390 -5.981 -1.809 1.00 96.94 135 SER A O 1
ATOM 1012 N N . LEU A 1 136 ? 2.156 -5.816 -1.627 1.00 96.12 136 LEU A N 1
ATOM 1013 C CA . LEU A 1 136 ? 1.910 -6.001 -3.057 1.00 96.12 136 LEU A CA 1
ATOM 1014 C C . LEU A 1 136 ? 2.566 -4.887 -3.887 1.00 96.12 136 LEU A C 1
ATOM 1016 O O . LEU A 1 136 ? 3.257 -5.170 -4.863 1.00 96.12 136 LEU A O 1
ATOM 1020 N N . SER A 1 137 ? 2.389 -3.622 -3.492 1.00 95.62 137 SER A N 1
ATOM 1021 C CA . SER A 1 137 ? 2.990 -2.487 -4.205 1.00 95.62 137 SER A CA 1
ATOM 1022 C C . SER A 1 137 ? 4.521 -2.564 -4.241 1.00 95.62 137 SER A C 1
ATOM 1024 O O . SER A 1 137 ? 5.132 -2.243 -5.259 1.00 95.62 137 SER A O 1
ATOM 1026 N N . TRP A 1 138 ? 5.133 -3.062 -3.163 1.00 95.25 138 TRP A N 1
ATOM 1027 C CA . TRP A 1 138 ? 6.571 -3.251 -3.047 1.00 95.25 138 TRP A CA 1
ATOM 1028 C C . TRP A 1 138 ? 7.082 -4.367 -3.961 1.00 95.25 138 TRP A C 1
ATOM 1030 O O . TRP A 1 138 ? 8.106 -4.198 -4.619 1.00 95.25 138 TRP A O 1
ATOM 1040 N N . GLU A 1 139 ? 6.366 -5.492 -4.059 1.00 95.25 139 GLU A N 1
ATOM 1041 C CA . GLU A 1 139 ? 6.718 -6.562 -5.001 1.00 95.25 139 GLU A CA 1
ATOM 1042 C C . GLU A 1 139 ? 6.640 -6.090 -6.458 1.00 95.25 139 GLU A C 1
ATOM 1044 O O . GLU A 1 139 ? 7.561 -6.352 -7.235 1.00 95.25 139 GLU A O 1
ATOM 1049 N N . LEU A 1 140 ? 5.596 -5.337 -6.827 1.00 93.50 140 LEU A N 1
ATOM 1050 C CA . LEU A 1 140 ? 5.493 -4.757 -8.171 1.00 93.50 140 LEU A CA 1
ATOM 1051 C C . LEU A 1 140 ? 6.607 -3.747 -8.450 1.00 93.50 140 LEU A C 1
ATOM 1053 O O . LEU A 1 140 ? 7.164 -3.721 -9.547 1.00 93.50 140 LEU A O 1
ATOM 1057 N N . PHE A 1 141 ? 6.953 -2.932 -7.456 1.00 92.62 141 PHE A N 1
ATOM 1058 C CA . PHE A 1 141 ? 8.051 -1.982 -7.562 1.00 92.62 141 PHE A CA 1
ATOM 1059 C C . PHE A 1 141 ? 9.399 -2.688 -7.769 1.00 92.62 141 PHE A C 1
ATOM 1061 O O . PHE A 1 141 ? 10.155 -2.321 -8.669 1.00 92.62 141 PHE A O 1
ATOM 1068 N N . LYS A 1 142 ? 9.679 -3.757 -7.013 1.00 90.94 142 LYS A N 1
ATOM 1069 C CA . LYS A 1 142 ? 10.893 -4.567 -7.196 1.00 90.94 142 LYS A CA 1
ATOM 1070 C C . LYS A 1 142 ? 10.959 -5.213 -8.578 1.00 90.94 142 LYS A C 1
ATOM 1072 O O . LYS A 1 142 ? 12.033 -5.228 -9.178 1.00 90.94 142 LYS A O 1
ATOM 1077 N N . ASP A 1 143 ? 9.849 -5.747 -9.088 1.00 92.06 143 ASP A N 1
ATOM 1078 C CA . ASP A 1 143 ? 9.802 -6.300 -10.448 1.00 92.06 143 ASP A CA 1
ATOM 1079 C C . ASP A 1 143 ? 10.107 -5.224 -11.501 1.00 92.06 143 ASP A C 1
ATOM 1081 O O . ASP A 1 143 ? 10.919 -5.434 -12.403 1.00 92.06 143 ASP A O 1
ATOM 1085 N N . HIS A 1 144 ? 9.541 -4.028 -11.340 1.00 90.38 144 HIS A N 1
ATOM 1086 C CA . HIS A 1 144 ? 9.829 -2.905 -12.225 1.00 90.38 144 HIS A CA 1
ATOM 1087 C C . HIS A 1 144 ? 11.318 -2.519 -12.218 1.00 90.38 144 HIS A C 1
ATOM 1089 O O . HIS A 1 144 ? 11.933 -2.369 -13.276 1.00 90.38 144 HIS A O 1
ATOM 1095 N N . GLU A 1 145 ? 11.940 -2.433 -11.042 1.00 89.50 145 GLU A N 1
ATOM 1096 C CA . GLU A 1 145 ? 13.371 -2.130 -10.913 1.00 89.50 145 GLU A CA 1
ATOM 1097 C C . GLU A 1 145 ? 14.264 -3.219 -11.533 1.00 89.50 145 GLU A C 1
ATOM 1099 O O . GLU A 1 145 ? 15.245 -2.922 -12.235 1.00 89.50 145 GLU A O 1
ATOM 1104 N N . ARG A 1 146 ? 13.883 -4.495 -11.385 1.00 88.00 146 ARG A N 1
ATOM 1105 C CA . ARG A 1 146 ? 14.558 -5.625 -12.045 1.00 88.00 146 ARG A CA 1
ATOM 1106 C C . ARG A 1 146 ? 14.483 -5.542 -13.566 1.00 88.00 146 ARG A C 1
ATOM 1108 O O . ARG A 1 146 ? 15.466 -5.892 -14.214 1.00 88.00 146 ARG A O 1
ATOM 1115 N N . ASN A 1 147 ? 13.414 -4.989 -14.131 1.00 87.81 147 ASN A N 1
ATOM 1116 C CA . ASN A 1 147 ? 13.194 -4.893 -15.578 1.00 87.81 147 ASN A CA 1
ATOM 1117 C C . ASN A 1 147 ? 13.688 -3.583 -16.219 1.00 87.81 147 ASN A C 1
ATOM 1119 O O . ASN A 1 147 ? 13.376 -3.298 -17.372 1.00 87.81 147 ASN A O 1
ATOM 1123 N N . GLY A 1 148 ? 14.512 -2.804 -15.511 1.00 83.56 148 GLY A N 1
ATOM 1124 C CA . GLY A 1 148 ? 15.102 -1.573 -16.051 1.00 83.56 148 GLY A CA 1
ATOM 1125 C C . GLY A 1 148 ? 14.509 -0.294 -15.474 1.00 83.56 148 GLY A C 1
ATOM 1126 O O . GLY A 1 148 ? 14.540 0.738 -16.145 1.00 83.56 148 GLY A O 1
ATOM 1127 N N . GLY A 1 149 ? 13.990 -0.363 -14.247 1.00 83.94 149 GLY A N 1
ATOM 1128 C CA . GLY A 1 149 ? 13.555 0.807 -13.499 1.00 83.94 149 GLY A CA 1
ATOM 1129 C C . GLY A 1 149 ? 14.663 1.847 -13.316 1.00 83.94 149 GLY A C 1
ATOM 1130 O O . GLY A 1 149 ? 15.867 1.585 -13.442 1.00 83.94 149 GLY A O 1
ATOM 1131 N N . TRP A 1 150 ? 14.219 3.074 -13.082 1.00 78.62 150 TRP A N 1
ATOM 1132 C CA . TRP A 1 150 ? 15.070 4.256 -13.044 1.00 78.62 150 TRP A CA 1
ATOM 1133 C C . TRP A 1 150 ? 15.902 4.351 -11.761 1.00 78.62 150 TRP A C 1
ATOM 1135 O O . TRP A 1 150 ? 16.932 5.026 -11.763 1.00 78.62 150 TRP A O 1
ATOM 1145 N N . LEU A 1 151 ? 15.495 3.668 -10.682 1.00 80.69 151 LEU A N 1
ATOM 1146 C CA . LEU A 1 151 ? 16.172 3.737 -9.385 1.00 80.69 151 LEU A CA 1
ATOM 1147 C C . LEU A 1 151 ? 17.342 2.769 -9.261 1.00 80.69 151 LEU A C 1
ATOM 1149 O O . LEU A 1 151 ? 18.058 2.830 -8.266 1.00 80.69 151 LEU A O 1
ATOM 1153 N N . ARG A 1 152 ? 17.639 1.965 -10.285 1.00 77.94 152 ARG A N 1
ATOM 1154 C CA . ARG A 1 152 ? 18.814 1.083 -10.329 1.00 77.94 152 ARG A CA 1
ATOM 1155 C C . ARG A 1 152 ? 20.121 1.718 -9.828 1.00 77.94 152 ARG A C 1
ATOM 1157 O O . ARG A 1 152 ? 20.837 1.021 -9.115 1.00 77.94 152 ARG A O 1
ATOM 1164 N N . PRO A 1 153 ? 20.486 2.978 -10.149 1.00 81.31 153 PRO A N 1
ATOM 1165 C CA . PRO A 1 153 ? 21.697 3.590 -9.600 1.00 81.31 153 PRO A CA 1
ATOM 1166 C C . PRO A 1 153 ? 21.627 3.772 -8.080 1.00 81.31 153 PRO A C 1
ATOM 1168 O O . PRO A 1 153 ? 22.591 3.466 -7.386 1.00 81.31 153 PRO A O 1
ATOM 1171 N N . VAL A 1 154 ? 20.479 4.224 -7.564 1.00 81.56 154 VAL A N 1
ATOM 1172 C CA . VAL A 1 154 ? 20.238 4.443 -6.129 1.00 81.56 154 VAL A CA 1
ATOM 1173 C C . VAL A 1 154 ? 20.175 3.113 -5.384 1.00 81.56 154 VAL A C 1
ATOM 1175 O O . VAL A 1 154 ? 20.807 2.965 -4.344 1.00 81.56 154 VAL A O 1
ATOM 1178 N N . VAL A 1 155 ? 19.480 2.123 -5.946 1.00 81.81 155 VAL A N 1
ATOM 1179 C CA . VAL A 1 155 ? 19.416 0.765 -5.395 1.00 81.81 155 VAL A CA 1
ATOM 1180 C C . VAL A 1 155 ? 20.808 0.145 -5.369 1.00 81.81 155 VAL A C 1
ATOM 1182 O O . VAL A 1 155 ? 21.197 -0.382 -4.342 1.00 81.81 155 VAL A O 1
ATOM 1185 N N . LYS A 1 156 ? 21.626 0.306 -6.419 1.00 81.25 156 LYS A N 1
ATOM 1186 C CA . LYS A 1 156 ? 23.029 -0.142 -6.402 1.00 81.25 156 LYS A CA 1
ATOM 1187 C C . LYS A 1 156 ? 23.877 0.561 -5.344 1.00 81.25 156 LYS A C 1
ATOM 1189 O O . LYS A 1 156 ? 24.759 -0.073 -4.784 1.00 81.25 156 LYS A O 1
ATOM 1194 N N . LEU A 1 157 ? 23.647 1.849 -5.090 1.00 84.81 157 LEU A N 1
ATOM 1195 C CA . LEU A 1 157 ? 24.320 2.589 -4.014 1.00 84.81 157 LEU A CA 1
ATOM 1196 C C . LEU A 1 157 ? 23.925 2.056 -2.629 1.00 84.81 157 LEU A C 1
ATOM 1198 O O . LEU A 1 157 ? 24.774 1.983 -1.747 1.00 84.81 157 LEU A O 1
ATOM 1202 N N . TRP A 1 158 ? 22.663 1.661 -2.452 1.00 83.88 158 TRP A N 1
ATOM 1203 C CA . TRP A 1 158 ? 22.174 1.056 -1.214 1.00 83.88 158 TRP A CA 1
ATOM 1204 C C . TRP A 1 158 ? 22.641 -0.395 -1.059 1.00 83.88 158 TRP A C 1
ATOM 1206 O O . TRP A 1 158 ? 23.131 -0.779 -0.011 1.00 83.88 158 TRP A O 1
ATOM 1216 N N . ASP A 1 159 ? 22.575 -1.204 -2.111 1.00 81.12 159 ASP A N 1
ATOM 1217 C CA . ASP A 1 159 ? 23.083 -2.576 -2.092 1.00 81.12 159 ASP A CA 1
ATOM 1218 C C . ASP A 1 159 ? 24.603 -2.599 -1.926 1.00 81.12 159 ASP A C 1
ATOM 1220 O O . ASP A 1 159 ? 25.133 -3.519 -1.317 1.00 81.12 159 ASP A O 1
ATOM 1224 N N . ALA A 1 160 ? 25.323 -1.578 -2.403 1.00 77.38 160 ALA A N 1
ATOM 1225 C CA . ALA A 1 160 ? 26.756 -1.455 -2.160 1.00 77.38 160 ALA A CA 1
ATOM 1226 C C . ALA A 1 160 ? 27.080 -1.336 -0.666 1.00 77.38 160 ALA A C 1
ATOM 1228 O O . ALA A 1 160 ? 28.125 -1.830 -0.261 1.00 77.38 160 ALA A O 1
ATOM 1229 N N . SER A 1 161 ? 26.206 -0.744 0.160 1.00 74.12 161 SER A N 1
ATOM 1230 C CA . SER A 1 161 ? 26.428 -0.701 1.610 1.00 74.12 161 SER A CA 1
ATOM 1231 C C . SER A 1 161 ? 26.128 -2.036 2.298 1.00 74.12 161 SER A C 1
ATOM 1233 O O . SER A 1 161 ? 26.755 -2.334 3.311 1.00 74.12 161 SER A O 1
ATOM 1235 N N . VAL A 1 162 ? 25.256 -2.870 1.721 1.00 68.69 162 VAL A N 1
ATOM 1236 C CA . VAL A 1 162 ? 24.952 -4.22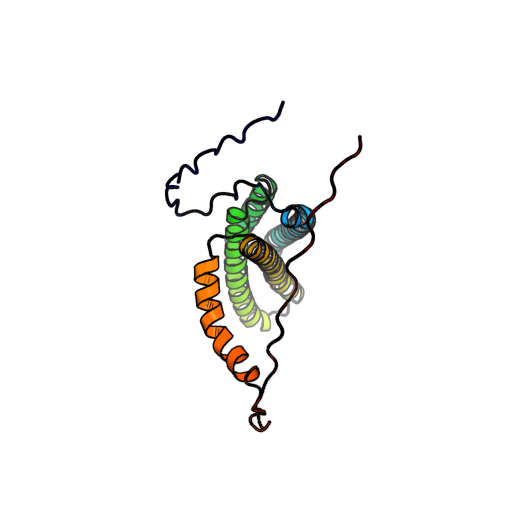9 2.211 1.00 68.69 162 VAL A CA 1
ATOM 1237 C C . VAL A 1 162 ? 25.965 -5.265 1.686 1.00 68.69 162 VAL A C 1
ATOM 1239 O O . VAL A 1 162 ? 26.316 -6.221 2.370 1.00 68.69 162 VAL A O 1
ATOM 1242 N N . GLY A 1 163 ? 26.512 -5.053 0.488 1.00 55.44 163 GLY A N 1
ATOM 1243 C CA . GLY A 1 163 ? 27.420 -5.972 -0.204 1.00 55.44 163 GLY A CA 1
ATOM 1244 C C . GLY A 1 163 ? 28.828 -6.079 0.390 1.00 55.44 163 GLY A C 1
ATOM 1245 O O . GLY A 1 163 ? 29.590 -6.953 -0.022 1.00 55.44 163 GLY A O 1
ATOM 1246 N N . TYR A 1 164 ? 29.187 -5.240 1.366 1.00 55.41 164 TYR A N 1
ATOM 1247 C CA . TYR A 1 164 ? 30.446 -5.398 2.099 1.00 55.41 164 TYR A CA 1
ATOM 1248 C C . TYR A 1 164 ? 30.461 -6.650 2.991 1.00 55.41 164 TYR A C 1
ATOM 1250 O O . TYR A 1 164 ? 31.546 -7.155 3.276 1.00 55.41 164 TYR A O 1
ATOM 1258 N N . GLU A 1 165 ? 29.300 -7.195 3.375 1.00 57.06 165 GLU A N 1
ATOM 1259 C CA . GLU A 1 165 ? 29.229 -8.451 4.137 1.00 57.06 165 GLU A CA 1
ATOM 1260 C C . GLU A 1 165 ? 29.429 -9.684 3.236 1.00 57.06 165 GLU A C 1
ATOM 1262 O O . GLU A 1 165 ? 30.209 -10.574 3.575 1.00 57.06 165 GLU A O 1
ATOM 1267 N N . GLU A 1 166 ? 28.855 -9.708 2.025 1.00 53.59 166 GLU A N 1
ATOM 1268 C CA . GLU A 1 166 ? 29.027 -10.848 1.103 1.00 53.59 166 GLU A CA 1
ATOM 1269 C C . GLU A 1 166 ? 30.437 -10.944 0.485 1.00 53.59 166 GLU A C 1
ATOM 1271 O O . GLU A 1 166 ? 30.892 -12.030 0.110 1.00 53.59 166 GLU A O 1
ATOM 1276 N N . LEU A 1 167 ? 31.165 -9.825 0.388 1.00 54.50 167 LEU A N 1
ATOM 1277 C CA . LEU A 1 167 ? 32.572 -9.813 -0.038 1.00 54.50 167 LEU A CA 1
ATOM 1278 C C . LEU A 1 167 ? 33.535 -10.322 1.052 1.00 54.50 167 LEU A C 1
ATOM 1280 O O . LEU A 1 167 ? 34.664 -10.698 0.724 1.00 54.50 167 LEU A O 1
ATOM 1284 N N . GLY A 1 168 ? 33.093 -10.383 2.314 1.00 55.84 168 GLY A N 1
ATOM 1285 C CA . GLY A 1 168 ? 33.837 -10.985 3.424 1.00 55.84 168 GLY A CA 1
ATOM 1286 C C . GLY A 1 168 ? 33.740 -12.514 3.470 1.00 55.84 168 GLY A C 1
ATOM 1287 O O . GLY A 1 168 ? 34.734 -13.176 3.760 1.00 55.84 168 GLY A O 1
ATOM 1288 N N . GLU A 1 169 ? 32.588 -13.094 3.115 1.00 57.62 169 GLU A N 1
ATOM 1289 C CA . GLU A 1 169 ? 32.383 -14.556 3.141 1.00 57.62 169 GLU A CA 1
ATOM 1290 C C . GLU A 1 169 ? 32.899 -15.291 1.893 1.00 57.62 169 GLU A C 1
ATOM 1292 O O . GLU A 1 169 ? 33.118 -16.502 1.929 1.00 57.62 169 GLU A O 1
ATOM 1297 N N . LYS A 1 170 ? 33.155 -14.581 0.785 1.00 49.81 170 LYS A N 1
ATOM 1298 C CA . LYS A 1 170 ? 33.764 -15.162 -0.427 1.00 49.81 170 LYS A CA 1
ATOM 1299 C C . LYS A 1 170 ? 35.268 -14.926 -0.544 1.00 49.81 170 LYS A C 1
ATOM 1301 O O . LYS A 1 170 ? 35.808 -15.020 -1.647 1.00 49.81 170 LYS A O 1
ATOM 1306 N N . GLN A 1 171 ? 35.974 -14.666 0.554 1.00 57.34 171 GLN A N 1
ATOM 1307 C CA . GLN A 1 171 ? 37.412 -14.927 0.563 1.00 57.34 171 GLN A CA 1
ATOM 1308 C C . GLN A 1 171 ? 37.622 -16.423 0.827 1.00 57.34 171 GLN A C 1
ATOM 1310 O O . GLN A 1 171 ? 37.376 -16.874 1.946 1.00 57.34 171 GLN A O 1
ATOM 1315 N N . PRO A 1 172 ? 38.054 -17.230 -0.164 1.00 59.00 172 PRO A N 1
ATOM 1316 C CA . PRO A 1 172 ? 38.479 -18.590 0.119 1.00 59.00 172 PRO A CA 1
ATOM 1317 C C . PRO A 1 172 ? 39.679 -18.506 1.063 1.00 59.00 172 PRO A C 1
ATOM 1319 O O . PRO A 1 172 ? 40.782 -18.152 0.653 1.00 59.00 172 PRO A O 1
ATOM 1322 N N . LEU A 1 173 ? 39.459 -18.832 2.334 1.00 61.19 173 LEU A N 1
ATOM 1323 C CA . LEU A 1 173 ? 40.469 -18.775 3.393 1.00 61.19 173 LEU A CA 1
ATOM 1324 C C . LEU A 1 173 ? 41.539 -19.876 3.267 1.00 61.19 173 LEU A C 1
ATOM 1326 O O . LEU A 1 173 ? 42.310 -20.102 4.189 1.00 61.19 173 LEU A O 1
ATOM 1330 N N . ILE A 1 174 ? 41.605 -20.566 2.125 1.00 62.88 174 ILE A N 1
ATOM 1331 C CA . ILE A 1 174 ? 42.624 -21.564 1.813 1.00 62.88 174 ILE A CA 1
ATOM 1332 C C . ILE A 1 174 ? 43.014 -21.398 0.343 1.00 62.88 174 ILE A C 1
ATOM 1334 O O . ILE A 1 174 ? 42.384 -21.941 -0.565 1.00 62.88 174 ILE A O 1
ATOM 1338 N N . ARG A 1 175 ? 44.099 -20.657 0.112 1.00 56.47 175 ARG A N 1
ATOM 1339 C CA . ARG A 1 175 ? 44.964 -20.855 -1.055 1.00 56.47 175 ARG A CA 1
ATOM 1340 C C . ARG A 1 175 ? 46.341 -21.302 -0.573 1.00 56.47 175 ARG A C 1
ATOM 1342 O O . ARG A 1 175 ? 47.343 -20.681 -0.899 1.00 56.47 175 ARG A O 1
ATOM 1349 N N . ASP A 1 176 ? 46.372 -22.414 0.152 1.00 63.62 176 ASP A N 1
ATOM 1350 C CA . ASP A 1 176 ? 47.597 -23.179 0.385 1.00 63.62 176 ASP A CA 1
ATOM 1351 C C . ASP A 1 176 ? 47.696 -24.272 -0.679 1.00 63.62 176 ASP A C 1
ATOM 1353 O O . ASP A 1 176 ? 47.438 -25.451 -0.454 1.00 63.62 176 ASP A O 1
ATOM 1357 N N . GLY A 1 177 ? 48.018 -23.845 -1.896 1.00 69.19 177 GLY A N 1
ATOM 1358 C CA . GLY A 1 177 ? 48.477 -24.726 -2.960 1.00 69.19 177 GLY A CA 1
ATOM 1359 C C . GLY A 1 177 ? 49.803 -24.174 -3.473 1.00 69.19 177 GLY A C 1
ATOM 1360 O O . GLY A 1 177 ? 49.823 -23.007 -3.878 1.00 69.19 177 GLY A O 1
ATOM 1361 N N . PRO A 1 178 ? 50.907 -24.945 -3.440 1.00 63.28 178 PRO A N 1
ATOM 1362 C CA . PRO A 1 178 ? 52.210 -24.443 -3.854 1.00 63.28 178 PRO A CA 1
ATOM 1363 C C . PRO A 1 178 ? 52.172 -23.967 -5.314 1.00 63.28 178 PRO A C 1
ATOM 1365 O O . PRO A 1 178 ? 51.389 -24.487 -6.117 1.00 63.28 178 PRO A O 1
ATOM 1368 N N . PRO A 1 179 ? 53.005 -22.974 -5.677 1.00 58.00 179 PRO A N 1
ATOM 1369 C CA . PRO A 1 179 ? 53.034 -22.422 -7.020 1.00 58.00 179 PRO A CA 1
ATOM 1370 C C . PRO A 1 179 ? 53.474 -23.512 -7.998 1.00 58.00 179 PRO A C 1
ATOM 1372 O O . PRO A 1 179 ? 54.657 -23.834 -8.092 1.00 58.00 179 PRO A O 1
ATOM 1375 N N . ASN A 1 180 ? 52.518 -24.083 -8.733 1.00 62.50 180 ASN A N 1
ATOM 1376 C CA . ASN A 1 180 ? 52.833 -24.980 -9.832 1.00 62.50 180 ASN A CA 1
ATO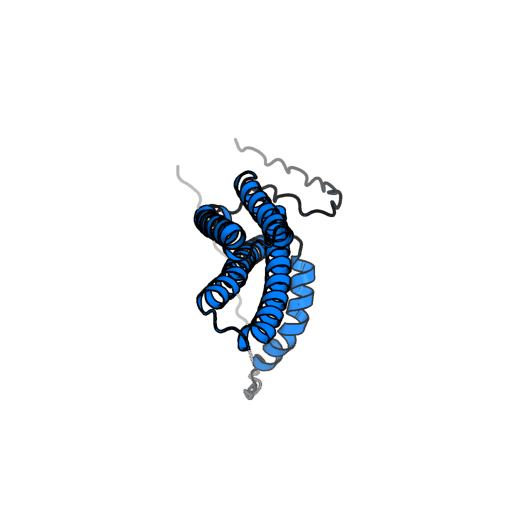M 1377 C C . ASN A 1 180 ? 53.303 -24.132 -11.015 1.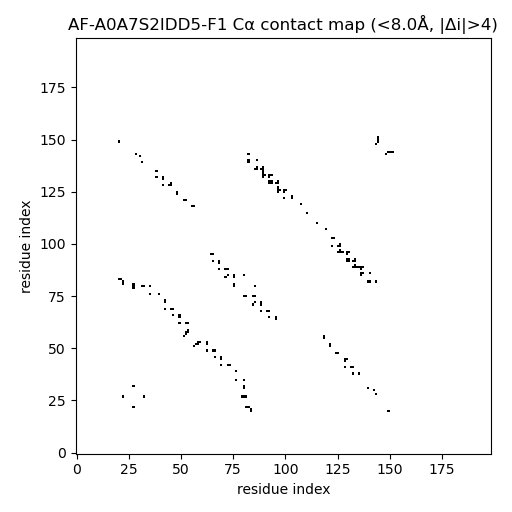00 62.50 180 ASN A C 1
ATOM 1379 O O . ASN A 1 180 ? 52.532 -23.580 -11.802 1.00 62.50 180 ASN A O 1
ATOM 1383 N N . VAL A 1 181 ? 54.619 -23.974 -11.039 1.00 66.00 181 VAL A N 1
ATOM 1384 C CA . VAL A 1 181 ? 55.425 -23.567 -12.177 1.00 66.00 181 VAL A CA 1
ATOM 1385 C C . VAL A 1 181 ? 55.218 -24.577 -13.315 1.00 66.00 181 VAL A C 1
ATOM 1387 O O . VAL A 1 181 ? 55.076 -25.769 -13.075 1.00 66.00 181 VAL A O 1
ATOM 1390 N N . ALA A 1 182 ? 55.305 -24.069 -14.546 1.00 55.44 182 ALA A N 1
ATOM 1391 C CA . ALA A 1 182 ? 55.517 -24.796 -15.801 1.00 55.44 182 ALA A CA 1
ATOM 1392 C C . ALA A 1 182 ? 54.282 -25.357 -16.535 1.00 55.44 182 ALA A C 1
ATOM 1394 O O . ALA A 1 182 ? 53.861 -26.489 -16.355 1.00 55.44 182 ALA A O 1
ATOM 1395 N N . GLY A 1 183 ? 53.848 -24.574 -17.527 1.00 60.75 183 GLY A N 1
ATOM 1396 C CA . GLY A 1 183 ? 53.956 -25.017 -18.918 1.00 60.75 183 GLY A CA 1
ATOM 1397 C C . GLY A 1 183 ? 52.842 -25.908 -19.461 1.00 60.75 183 GLY A C 1
ATOM 1398 O O . GLY A 1 183 ? 52.864 -27.113 -19.283 1.00 60.75 183 GLY A O 1
ATOM 1399 N N . SER A 1 184 ? 51.997 -25.336 -20.320 1.00 56.62 184 SER A N 1
ATOM 1400 C CA . SER A 1 184 ? 51.865 -25.905 -21.663 1.00 56.62 184 SER A CA 1
ATOM 1401 C C . SER A 1 184 ? 51.342 -24.856 -22.638 1.00 56.62 184 SER A C 1
ATOM 1403 O O . SER A 1 184 ? 50.223 -24.360 -22.525 1.00 56.62 184 SER A O 1
ATOM 1405 N N . ARG A 1 185 ? 52.211 -24.485 -23.579 1.00 62.88 185 ARG A N 1
ATOM 1406 C CA . ARG A 1 185 ? 51.821 -23.894 -24.855 1.00 62.88 185 ARG A CA 1
ATOM 1407 C C . ARG A 1 185 ? 51.292 -25.043 -25.701 1.00 62.88 185 ARG A C 1
ATOM 1409 O O . ARG A 1 185 ? 52.056 -25.966 -25.921 1.00 62.88 185 ARG A O 1
ATOM 1416 N N . ASP A 1 186 ? 50.085 -24.923 -26.228 1.00 61.59 186 ASP A N 1
ATOM 1417 C CA . ASP A 1 186 ? 49.678 -25.552 -27.489 1.00 61.59 186 ASP A CA 1
ATOM 1418 C C . ASP A 1 186 ? 48.562 -24.664 -28.059 1.00 61.59 186 ASP A C 1
ATOM 1420 O O . ASP A 1 186 ? 47.487 -24.538 -27.486 1.00 61.59 186 ASP A O 1
ATOM 1424 N N . PHE A 1 187 ? 48.864 -23.733 -28.968 1.00 60.22 187 PHE A N 1
ATOM 1425 C CA . PHE A 1 187 ? 48.983 -23.955 -30.411 1.00 60.22 187 PHE A CA 1
ATOM 1426 C C . PHE A 1 187 ? 47.880 -24.849 -30.989 1.00 60.22 187 PHE A C 1
ATOM 1428 O O . PHE A 1 187 ? 47.760 -26.016 -30.643 1.00 60.22 187 PHE A O 1
ATOM 1435 N N . ARG A 1 188 ? 47.240 -24.307 -32.036 1.00 54.53 188 ARG A N 1
ATOM 1436 C CA . ARG A 1 188 ? 46.631 -25.041 -33.157 1.00 54.53 188 ARG A CA 1
ATOM 1437 C C . ARG A 1 188 ? 45.153 -25.426 -32.982 1.00 54.53 188 ARG A C 1
ATOM 1439 O O . ARG A 1 188 ? 44.818 -26.537 -32.610 1.00 54.53 188 ARG A O 1
ATOM 1446 N N . ASN A 1 189 ? 44.266 -24.530 -33.421 1.00 59.41 189 ASN A N 1
ATOM 1447 C CA . ASN A 1 189 ? 43.336 -24.893 -34.497 1.00 59.41 189 ASN A CA 1
ATOM 1448 C C . ASN A 1 189 ? 42.751 -23.651 -35.183 1.00 59.41 189 ASN A C 1
ATOM 1450 O O . ASN A 1 189 ? 41.655 -23.180 -34.898 1.00 59.41 189 ASN A O 1
ATOM 1454 N N . ALA A 1 190 ? 43.536 -23.137 -36.127 1.00 58.03 190 ALA A N 1
ATOM 1455 C CA . ALA A 1 190 ? 43.004 -22.548 -37.341 1.00 58.03 190 ALA A CA 1
ATOM 1456 C C . ALA A 1 190 ? 42.558 -23.700 -38.257 1.00 58.03 190 ALA A C 1
ATOM 1458 O O . ALA A 1 190 ? 43.360 -24.593 -38.522 1.00 58.03 190 ALA A O 1
ATOM 1459 N N . GLY A 1 191 ? 41.318 -23.673 -38.749 1.00 53.50 191 GLY A N 1
ATOM 1460 C CA . GLY A 1 191 ? 40.903 -24.515 -39.877 1.00 53.50 191 GLY A CA 1
ATOM 1461 C C . GLY A 1 191 ? 39.519 -25.150 -39.751 1.00 53.50 191 GLY A C 1
ATOM 1462 O O . GLY A 1 191 ? 39.397 -26.253 -39.238 1.00 53.50 191 GLY A O 1
ATOM 1463 N N . SER A 1 192 ? 38.501 -24.448 -40.256 1.00 56.78 192 SER A N 1
ATOM 1464 C CA . SER A 1 192 ? 37.323 -24.980 -40.981 1.00 56.78 192 SER A CA 1
ATOM 1465 C C . SER A 1 192 ? 36.363 -23.798 -41.171 1.00 56.78 192 SER A C 1
ATOM 1467 O O . SER A 1 192 ? 35.644 -23.441 -40.250 1.00 56.78 192 SER A O 1
ATOM 1469 N N . ALA A 1 193 ? 36.378 -22.991 -42.234 1.00 58.03 193 ALA A N 1
ATOM 1470 C CA . ALA A 1 193 ? 36.541 -23.266 -43.660 1.00 58.03 193 ALA A CA 1
ATOM 1471 C C . ALA A 1 193 ? 35.576 -24.347 -44.189 1.00 58.03 193 ALA A C 1
ATOM 1473 O O . ALA A 1 193 ? 35.756 -25.530 -43.943 1.00 58.03 193 ALA A O 1
ATOM 1474 N N . ALA A 1 194 ? 34.623 -23.875 -44.999 1.00 57.12 194 ALA A N 1
ATOM 1475 C CA . ALA A 1 194 ? 33.873 -24.589 -46.036 1.00 57.12 194 ALA A CA 1
ATOM 1476 C C . ALA A 1 194 ? 32.683 -25.491 -45.636 1.00 57.12 194 ALA A C 1
ATOM 1478 O O . ALA A 1 194 ? 32.820 -26.666 -45.317 1.00 57.12 194 ALA A O 1
ATOM 1479 N N . LYS A 1 195 ? 31.482 -24.938 -45.840 1.00 56.19 195 LYS A N 1
ATOM 1480 C CA . LYS A 1 195 ? 30.302 -25.570 -46.472 1.00 56.19 195 LYS A CA 1
ATOM 1481 C C . LYS A 1 195 ? 29.349 -24.410 -46.790 1.00 56.19 195 LYS A C 1
ATOM 1483 O O . LYS A 1 195 ? 28.795 -23.827 -45.871 1.00 56.19 195 LYS A O 1
ATOM 1488 N N . LEU A 1 196 ? 29.289 -23.818 -47.984 1.00 62.59 196 LEU A N 1
ATOM 1489 C CA . LEU A 1 196 ? 29.190 -24.332 -49.356 1.00 62.59 196 LEU A CA 1
ATOM 1490 C C . LEU A 1 196 ? 28.011 -25.297 -49.566 1.00 62.59 196 LEU A C 1
ATOM 1492 O O . LEU A 1 196 ? 28.143 -26.489 -49.313 1.00 62.59 196 LEU A O 1
ATOM 1496 N N . GLY A 1 197 ? 26.926 -24.748 -50.120 1.00 62.41 197 GLY A N 1
ATOM 1497 C CA . GLY A 1 197 ? 26.120 -25.398 -51.158 1.00 62.41 197 GLY A CA 1
ATOM 1498 C C . GLY A 1 197 ? 24.843 -26.124 -50.735 1.00 62.41 197 GLY A C 1
ATOM 1499 O O . GLY A 1 197 ? 24.798 -26.747 -49.683 1.00 62.41 197 GLY A O 1
ATOM 1500 N N . ASP A 1 198 ? 23.883 -26.079 -51.667 1.00 62.75 198 ASP A N 1
ATOM 1501 C CA . ASP A 1 198 ? 22.577 -26.754 -51.757 1.00 62.75 198 ASP A CA 1
ATOM 1502 C C . ASP A 1 198 ? 21.420 -26.150 -50.938 1.00 62.75 198 ASP A C 1
ATOM 1504 O O . ASP A 1 198 ? 21.482 -26.098 -49.718 1.00 62.75 198 ASP A O 1
ATOM 1508 N N . ARG A 1 199 ? 20.296 -25.699 -51.513 1.00 53.34 199 ARG A N 1
ATOM 1509 C CA . ARG A 1 199 ? 19.754 -25.644 -52.884 1.00 53.34 199 ARG A CA 1
ATOM 1510 C C . ARG A 1 199 ? 18.734 -24.507 -52.946 1.00 53.34 199 ARG A C 1
ATOM 1512 O O . ARG A 1 199 ? 18.115 -24.240 -51.893 1.00 53.34 199 ARG A O 1
#

pLDDT: mean 79.61, std 15.72, range [46.78, 97.56]